Protein 1ETO (pdb70)

Radius of gyration: 16.74 Å; Cα contacts (8 Å, |Δi|>4): 214; chains: 2; bounding box: 43×43×41 Å

InterPro domains:
  IPR002197 DNA binding HTH domain, Fis-type [PF02954] (55-95)
  IPR002197 DNA binding HTH domain, Fis-type [PR01590] (61-78)
  IPR002197 DNA binding HTH domain, Fis-type [PR01590] (78-98)
  IPR005412 DNA-binding protein Fis [MF_00166] (1-98)
  IPR005412 DNA-binding protein Fis [PIRSF002097] (1-98)
  IPR005412 DNA-binding protein Fis [PR01591] (9-26)
  IPR005412 DNA-binding protein Fis [PR01591] (26-42)
  IPR005412 DNA-binding protein Fis [PR01591] (42-57)
  IPR005412 DNA-binding protein Fis [PR01591] (57-69)
  IPR005412 DNA-binding protein Fis [PTHR47918] (1-98)
  IPR009057 Homedomain-like superfamily [SSF46689] (4-98)
  IPR060478 DNA-binding protein Fis, N-terminal domain [PF27465] (1-47)

Structure (mmCIF, N/CA/C/O backbone):
data_1ETO
#
_entry.id   1ETO
#
_cell.length_a   46.03
_cell.length_b   70.83
_cell.length_c   74.69
_cell.angle_alpha   90.0
_cell.angle_beta   90.0
_cell.angle_gamma   90.0
#
_symmetry.space_group_name_H-M   'P 21 21 21'
#
loop_
_entity.id
_entity.type
_entity.pdbx_description
1 polymer 'FACTOR FOR INVERSION STIMULATION'
2 water water
#
loop_
_atom_site.group_PDB
_atom_site.id
_atom_site.type_symbol
_atom_site.label_atom_id
_atom_site.label_alt_id
_atom_site.label_comp_id
_atom_site.label_asym_id
_atom_site.label_entity_id
_atom_site.label_seq_id
_atom_site.pdbx_PDB_ins_code
_atom_site.Cartn_x
_atom_site.Cartn_y
_atom_site.Cartn_z
_atom_site.occupancy
_atom_site.B_iso_or_equiv
_atom_site.auth_seq_id
_atom_site.auth_comp_id
_atom_site.auth_asym_id
_atom_site.auth_atom_id
_atom_site.pdbx_PDB_model_num
ATOM 1 N N . ASP A 1 9 ? 46.570 41.205 49.689 1.00 41.68 9 ASP A N 1
ATOM 2 C CA . ASP A 1 9 ? 45.821 42.484 49.404 1.00 41.07 9 ASP A CA 1
ATOM 3 C C . ASP A 1 9 ? 46.325 43.190 48.159 1.00 39.79 9 ASP A C 1
ATOM 4 O O . ASP A 1 9 ? 46.910 44.271 48.261 1.00 39.69 9 ASP A O 1
ATOM 9 N N . VAL A 1 10 ? 46.090 42.589 46.991 1.00 37.49 10 VAL A N 1
ATOM 10 C CA . VAL A 1 10 ? 46.544 43.168 45.728 1.00 35.80 10 VAL A CA 1
ATOM 11 C C . VAL A 1 10 ? 45.561 44.195 45.184 1.00 33.66 10 VAL A C 1
ATOM 12 O O . VAL A 1 10 ? 45.936 45.032 44.357 1.00 33.43 10 VAL A O 1
ATOM 16 N N . LEU A 1 11 ? 44.308 44.117 45.650 1.00 30.87 11 LEU A N 1
ATOM 17 C CA . LEU A 1 11 ? 43.250 45.033 45.223 1.00 28.33 11 LEU A CA 1
ATOM 18 C C . LEU A 1 11 ? 42.900 46.009 46.347 1.00 26.60 11 LEU A C 1
ATOM 19 O O . LEU A 1 11 ? 42.242 45.649 47.323 1.00 25.97 11 LEU A O 1
ATOM 24 N N . THR A 1 12 ? 43.355 47.248 46.196 1.00 25.71 12 THR A N 1
ATOM 25 C CA . THR A 1 12 ? 43.144 48.295 47.218 1.00 25.13 12 THR A CA 1
ATOM 26 C C . THR A 1 12 ? 42.830 49.636 46.572 1.00 25.00 12 THR A C 1
ATOM 27 O O . THR A 1 12 ? 43.188 49.872 45.423 1.00 25.67 12 THR A O 1
ATOM 31 N N . VAL A 1 13 ? 42.179 50.520 47.322 1.00 24.47 13 VAL A N 1
ATOM 32 C CA . VAL A 1 13 ? 41.845 51.833 46.816 1.00 25.73 13 VAL A CA 1
ATOM 33 C C . VAL A 1 13 ? 42.411 52.841 47.796 1.00 26.33 13 VAL A C 1
ATOM 34 O O . VAL A 1 13 ? 42.599 52.521 48.967 1.00 24.73 13 VAL A O 1
ATOM 38 N N . SER A 1 14 ? 42.673 54.052 47.309 1.00 26.94 14 SER A N 1
ATOM 39 C CA . SER A 1 14 ? 43.204 55.100 48.151 1.00 28.08 14 SER A CA 1
ATOM 40 C C . SER A 1 14 ? 42.100 55.752 48.975 1.00 28.44 14 SER A C 1
ATOM 41 O O . SER A 1 14 ? 40.991 55.960 48.492 1.00 27.86 14 SER A O 1
ATOM 44 N N . THR A 1 15 ? 42.412 56.049 50.230 1.00 28.96 15 THR A N 1
ATOM 45 C CA . THR A 1 15 ? 41.468 56.708 51.121 1.00 30.39 15 THR A CA 1
ATOM 46 C C . THR A 1 15 ? 42.218 57.809 51.858 1.00 31.75 15 THR A C 1
ATOM 47 O O . THR A 1 15 ? 43.424 57.673 52.115 1.00 31.67 15 THR A O 1
ATOM 51 N N . VAL A 1 16 ? 41.505 58.885 52.192 1.00 33.64 16 VAL A N 1
ATOM 52 C CA . VAL A 1 16 ? 42.070 60.040 52.911 1.00 35.08 16 VAL A CA 1
ATOM 53 C C . VAL A 1 16 ? 41.444 60.189 54.305 1.00 35.84 16 VAL A C 1
ATOM 54 O O . VAL A 1 16 ? 40.294 59.782 54.528 1.00 35.40 16 VAL A O 1
ATOM 58 N N . ASP A 1 20 ? 44.767 64.421 56.699 1.00 54.48 20 ASP A N 1
ATOM 59 C CA . ASP A 1 20 ? 44.526 64.537 55.265 1.00 53.79 20 ASP A CA 1
ATOM 60 C C . ASP A 1 20 ? 45.495 63.630 54.477 1.00 52.29 20 ASP A C 1
ATOM 61 O O . ASP A 1 20 ? 45.765 63.850 53.291 1.00 52.50 20 ASP A O 1
ATOM 66 N N . GLN A 1 21 ? 46.014 62.606 55.143 1.00 49.94 21 GLN A N 1
ATOM 67 C CA . GLN A 1 21 ? 46.943 61.678 54.501 1.00 47.82 21 GLN A CA 1
ATOM 68 C C . GLN A 1 21 ? 46.173 60.562 53.787 1.00 45.49 21 GLN A C 1
ATOM 69 O O . GLN A 1 21 ? 45.031 60.252 54.149 1.00 44.67 21 GLN A O 1
ATOM 75 N N . VAL A 1 22 ? 46.798 59.953 52.780 1.00 43.05 22 VAL A N 1
ATOM 76 C CA . VAL A 1 22 ? 46.141 58.879 52.036 1.00 40.54 22 VAL A CA 1
ATOM 77 C C . VAL A 1 22 ? 46.745 57.514 52.352 1.00 38.69 22 VAL A C 1
ATOM 78 O O . VAL A 1 22 ? 47.961 57.348 52.431 1.00 37.86 22 VAL A O 1
ATOM 82 N N . THR A 1 23 ? 45.873 56.541 52.552 1.00 36.64 23 THR A N 1
ATOM 83 C CA . THR A 1 23 ? 46.298 55.192 52.859 1.00 35.49 23 THR A CA 1
ATOM 84 C C . THR A 1 23 ? 45.483 54.203 52.024 1.00 34.14 23 THR A C 1
ATOM 85 O O . THR A 1 23 ? 44.404 54.538 51.519 1.00 33.98 23 THR A O 1
ATOM 89 N N . GLN A 1 24 ? 45.993 52.987 51.891 1.00 31.84 24 GLN A N 1
ATOM 90 C CA . GLN A 1 24 ? 45.307 51.976 51.100 1.00 31.26 24 GLN A CA 1
ATOM 91 C C . GLN A 1 24 ? 44.342 51.115 51.909 1.00 30.45 24 GLN A C 1
ATOM 92 O O . GLN A 1 24 ? 44.646 50.704 53.026 1.00 30.30 24 GLN A O 1
ATOM 98 N N . LYS A 1 25 ? 43.164 50.857 51.350 1.00 29.37 25 LYS A N 1
ATOM 99 C CA . LYS A 1 25 ? 42.220 49.968 52.014 1.00 28.01 25 LYS A CA 1
ATOM 100 C C . LYS A 1 25 ? 41.738 48.941 50.974 1.00 26.33 25 LYS A C 1
ATOM 101 O O . LYS A 1 25 ? 41.596 49.255 49.785 1.00 24.36 25 LYS A O 1
ATOM 107 N N . PRO A 1 26 ? 41.478 47.707 51.419 1.00 24.54 26 PRO A N 1
ATOM 108 C CA . PRO A 1 26 ? 41.027 46.677 50.486 1.00 23.54 26 PRO A CA 1
ATOM 109 C C . PRO A 1 26 ? 39.766 47.055 49.730 1.00 21.96 26 PRO A C 1
ATOM 110 O O . PRO A 1 26 ? 38.912 47.766 50.243 1.00 20.94 26 PRO A O 1
ATOM 114 N N . LEU A 1 27 ? 39.673 46.591 48.486 1.00 20.59 27 LEU A N 1
ATOM 115 C CA . LEU A 1 27 ? 38.511 46.894 47.662 1.00 20.20 27 LEU A CA 1
ATOM 116 C C . LEU A 1 27 ? 37.260 46.331 48.313 1.00 19.33 27 LEU A C 1
ATOM 117 O O . LEU A 1 27 ? 36.185 46.916 48.240 1.00 19.02 27 LEU A O 1
ATOM 122 N N . ARG A 1 28 ? 37.395 45.192 48.980 1.00 19.43 28 ARG A N 1
ATOM 123 C CA . ARG A 1 28 ? 36.228 44.620 49.639 1.00 20.05 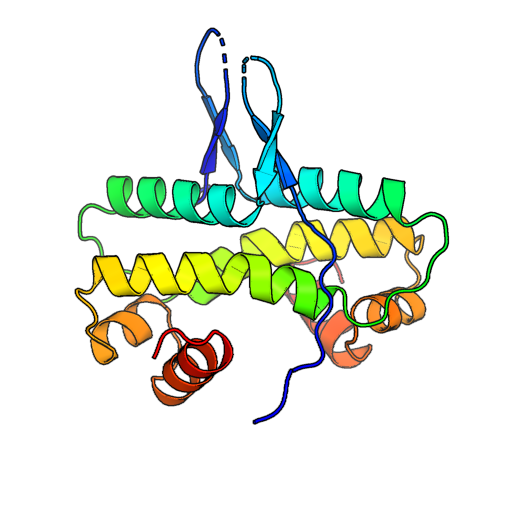28 ARG A CA 1
ATOM 124 C C . ARG A 1 28 ? 35.553 45.620 50.587 1.00 19.62 28 ARG A C 1
ATOM 125 O O . ARG A 1 28 ? 34.338 45.573 50.794 1.00 18.10 28 ARG A O 1
ATOM 133 N N . ASP A 1 29 ? 36.334 46.538 51.150 1.00 20.27 29 ASP A N 1
ATOM 134 C CA . ASP A 1 29 ? 35.770 47.528 52.068 1.00 20.95 29 ASP A CA 1
ATOM 135 C C . ASP A 1 29 ? 34.853 48.508 51.308 1.00 20.05 29 ASP A C 1
ATOM 136 O O . ASP A 1 29 ? 33.874 49.009 51.871 1.00 20.38 29 ASP A O 1
ATOM 141 N N . SER A 1 30 ? 35.174 48.782 50.044 1.00 18.91 30 SER A N 1
ATOM 142 C CA . SER A 1 30 ? 34.331 49.687 49.235 1.00 18.01 30 SER A CA 1
ATOM 143 C C . SER A 1 30 ? 33.003 48.957 48.924 1.00 17.84 30 SER A C 1
ATOM 144 O O . SER A 1 30 ? 31.907 49.522 49.030 1.00 17.62 30 SER A O 1
ATOM 147 N N . VAL A 1 31 ? 33.123 47.694 48.534 1.00 17.84 31 VAL A N 1
ATOM 148 C CA . VAL A 1 31 ? 31.954 46.882 48.244 1.00 17.33 31 VAL A CA 1
ATOM 149 C C . VAL A 1 31 ? 31.056 46.836 49.481 1.00 18.45 31 VAL A C 1
ATOM 150 O O . VAL A 1 31 ? 29.846 47.030 49.382 1.00 18.84 31 VAL A O 1
ATOM 154 N N . LYS A 1 32 ? 31.634 46.555 50.648 1.00 19.40 32 LYS A N 1
ATOM 155 C CA . LYS A 1 32 ? 30.836 46.515 51.867 1.00 20.19 32 LYS A CA 1
ATOM 156 C C . LYS A 1 32 ? 30.102 47.829 52.163 1.00 19.80 32 LYS A C 1
ATOM 157 O O . LYS A 1 32 ? 28.911 47.818 52.482 1.00 19.46 32 LYS A O 1
ATOM 163 N N . GLN A 1 33 ? 30.813 48.953 52.061 1.00 19.26 33 GLN A N 1
ATOM 164 C CA . GLN A 1 33 ? 30.215 50.262 52.326 1.00 19.35 33 GLN A CA 1
ATOM 165 C C . GLN A 1 33 ? 29.018 50.501 51.387 1.00 18.27 33 GLN A C 1
ATOM 166 O O . GLN A 1 33 ? 27.958 50.934 51.816 1.00 17.04 33 GLN A O 1
ATOM 172 N N . ALA A 1 34 ? 29.196 50.194 50.105 1.00 18.16 34 ALA A N 1
ATOM 173 C CA . ALA A 1 34 ? 28.136 50.421 49.135 1.00 17.05 34 ALA A CA 1
ATOM 174 C C . ALA A 1 34 ? 26.934 49.542 49.453 1.00 17.68 34 ALA A C 1
ATOM 175 O O . ALA A 1 34 ? 25.798 49.973 49.330 1.00 17.92 34 ALA A O 1
ATOM 177 N N . LEU A 1 35 ? 27.180 48.297 49.836 1.00 17.18 35 LEU A N 1
ATOM 178 C CA . LEU A 1 35 ? 26.053 47.422 50.175 1.00 18.29 35 LEU A CA 1
ATOM 179 C C . LEU A 1 35 ? 25.361 47.892 51.441 1.00 19.01 35 LEU A C 1
ATOM 180 O O . LEU A 1 35 ? 24.147 47.755 51.578 1.00 19.19 35 LEU A O 1
ATOM 185 N N . LYS A 1 36 ? 26.135 48.440 52.374 1.00 19.28 36 LYS A N 1
ATOM 186 C CA . LYS A 1 36 ? 25.551 48.962 53.599 1.00 20.93 36 LYS A CA 1
ATOM 187 C C . LYS A 1 36 ? 24.553 50.081 53.212 1.00 19.99 36 LYS A C 1
ATOM 188 O O . LYS A 1 36 ? 23.421 50.132 53.721 1.00 19.70 36 LYS A O 1
ATOM 194 N N . ASN A 1 37 ? 24.978 50.981 52.326 1.00 20.16 37 ASN A N 1
ATOM 195 C CA . ASN A 1 37 ? 24.094 52.069 51.876 1.00 20.28 37 ASN A CA 1
ATOM 196 C C . ASN A 1 37 ? 22.869 51.477 51.172 1.00 20.54 37 ASN A C 1
ATOM 197 O O . ASN A 1 37 ? 21.735 51.922 51.382 1.00 20.38 37 ASN A O 1
ATOM 202 N N . TYR A 1 38 ? 23.109 50.481 50.325 1.00 20.03 38 TYR A N 1
ATOM 203 C CA . TYR A 1 38 ? 22.029 49.850 49.573 1.00 21.97 38 TYR A CA 1
ATOM 204 C C . TYR A 1 38 ? 20.988 49.211 50.503 1.00 24.08 38 TYR A C 1
ATOM 205 O O . TYR A 1 38 ? 19.785 49.469 50.361 1.00 24.07 38 TYR A O 1
ATOM 214 N N . PHE A 1 39 ? 21.438 48.397 51.455 1.00 25.18 39 PHE A N 1
ATOM 215 C CA . PHE A 1 39 ? 20.499 47.727 52.374 1.00 28.59 39 PHE A CA 1
ATOM 216 C C . PHE A 1 39 ? 19.746 48.698 53.277 1.00 30.66 39 PHE A C 1
ATOM 217 O O . PHE A 1 39 ? 18.574 48.488 53.596 1.00 31.99 39 PHE A O 1
ATOM 225 N N . ALA A 1 40 ? 20.407 49.776 53.674 1.00 32.38 40 ALA A N 1
ATOM 226 C CA . ALA A 1 40 ? 19.776 50.775 54.532 1.00 35.25 40 ALA A CA 1
ATOM 227 C C . ALA A 1 40 ? 18.566 51.438 53.864 1.00 37.67 40 ALA A C 1
ATOM 228 O O . ALA A 1 40 ? 17.569 51.726 54.531 1.00 38.30 40 ALA A O 1
ATOM 230 N N . GLN A 1 41 ? 18.648 51.685 52.559 1.00 39.87 41 GLN A N 1
ATOM 231 C CA . GLN A 1 41 ? 17.555 52.334 51.844 1.00 42.57 41 GLN A CA 1
ATOM 232 C C . GLN A 1 41 ? 16.553 51.344 51.253 1.00 44.92 41 GLN A C 1
ATOM 233 O O . GLN A 1 41 ? 15.535 51.744 50.687 1.00 45.02 41 GLN A O 1
ATOM 239 N N . LEU A 1 42 ? 16.836 50.056 51.397 1.00 47.42 42 LEU A N 1
ATOM 240 C CA . LEU A 1 42 ? 15.960 49.032 50.856 1.00 50.16 42 LEU A CA 1
ATOM 241 C C . LEU A 1 42 ? 14.562 49.178 51.455 1.00 52.71 42 LEU A C 1
ATOM 242 O O . LEU A 1 42 ? 13.561 48.992 50.756 1.00 52.89 42 LEU A O 1
ATOM 247 N N . ASN A 1 43 ? 14.501 49.530 52.742 1.00 55.38 43 ASN A N 1
ATOM 248 C CA . ASN A 1 43 ? 13.237 49.732 53.459 1.00 58.06 43 ASN A CA 1
ATOM 249 C C . ASN A 1 43 ? 12.192 48.633 53.276 1.00 59.10 43 ASN A C 1
ATOM 250 O O . ASN A 1 43 ? 11.030 48.909 52.961 1.00 59.33 43 ASN A O 1
ATOM 255 N N . GLY A 1 44 ? 12.613 47.390 53.482 1.00 59.87 44 GLY A N 1
ATOM 256 C CA . GLY A 1 44 ? 11.703 46.269 53.349 1.00 60.51 44 GLY A CA 1
ATOM 257 C C . GLY A 1 44 ? 11.310 45.907 51.928 1.00 60.72 44 GLY A C 1
ATOM 258 O O . GLY A 1 44 ? 10.682 44.866 51.713 1.00 60.78 44 GLY A O 1
ATOM 259 N N . GLN A 1 45 ? 11.666 46.741 50.950 1.00 60.38 45 GLN A N 1
ATOM 260 C CA . GLN A 1 45 ? 11.303 46.434 49.569 1.00 59.63 45 GLN A CA 1
ATOM 261 C C . GLN A 1 45 ? 11.972 45.124 49.183 1.00 57.94 45 GLN A C 1
ATOM 262 O O . GLN A 1 45 ? 13.025 44.776 49.723 1.00 58.02 45 GLN A O 1
ATOM 268 N N . ASP A 1 46 ? 11.367 44.393 48.254 1.00 55.32 46 ASP A N 1
ATOM 269 C CA . ASP A 1 46 ? 11.946 43.123 47.845 1.00 52.86 46 ASP A CA 1
ATOM 270 C C . ASP A 1 46 ? 12.877 43.222 46.645 1.00 49.75 46 ASP A C 1
ATOM 271 O O . ASP A 1 46 ? 12.724 44.086 45.775 1.00 49.29 46 ASP A O 1
ATOM 276 N N . VAL A 1 47 ? 13.861 42.335 46.629 1.00 45.55 47 VAL A N 1
ATOM 277 C CA . VAL A 1 47 ? 14.836 42.278 45.561 1.00 41.72 47 V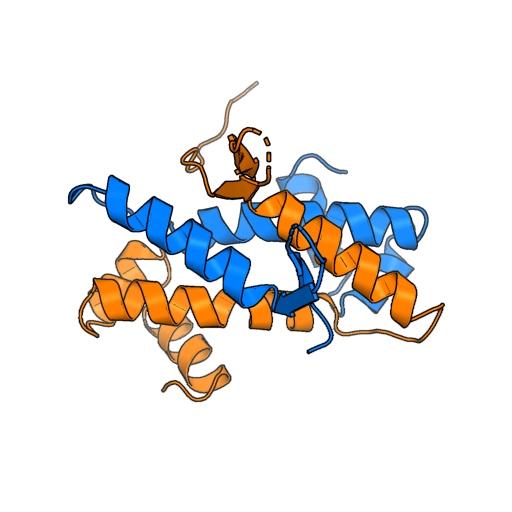AL A CA 1
ATOM 278 C C . VAL A 1 47 ? 15.034 40.812 45.204 1.00 39.29 47 VAL A C 1
ATOM 279 O O . VAL A 1 47 ? 15.019 39.941 46.084 1.00 38.20 47 VAL A O 1
ATOM 283 N N . ASN A 1 48 ? 15.198 40.541 43.915 1.00 36.02 48 ASN A N 1
ATOM 284 C CA . ASN A 1 48 ? 15.403 39.175 43.457 1.00 33.84 48 ASN A CA 1
ATOM 285 C C . ASN A 1 48 ? 16.588 39.052 42.510 1.00 31.75 48 ASN A C 1
ATOM 286 O O . ASN A 1 48 ? 16.823 37.985 41.951 1.00 31.06 48 ASN A O 1
ATOM 291 N N . ASP A 1 49 ? 17.349 40.131 42.338 1.00 28.22 49 ASP A N 1
ATOM 292 C CA . ASP A 1 49 ? 18.488 40.076 41.434 1.00 26.18 49 ASP A CA 1
ATOM 293 C C . ASP A 1 49 ? 19.703 40.869 41.942 1.00 25.12 49 ASP A C 1
ATOM 294 O O . ASP A 1 49 ? 20.414 41.518 41.167 1.00 23.75 49 ASP A O 1
ATOM 299 N N . LEU A 1 50 ? 19.941 40.800 43.248 1.00 23.57 50 LEU A N 1
ATOM 300 C CA . LEU A 1 50 ? 21.049 41.521 43.835 1.00 21.69 50 LEU A CA 1
ATOM 301 C C . LEU A 1 50 ? 22.373 41.037 43.256 1.00 22.09 50 LEU A C 1
ATO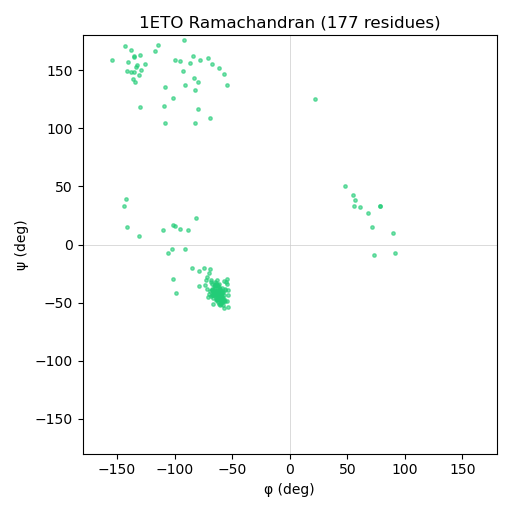M 302 O O . LEU A 1 50 ? 23.283 41.840 43.057 1.00 20.92 50 LEU A O 1
ATOM 307 N N . TYR A 1 51 ? 22.514 39.741 42.966 1.00 21.35 51 TYR A N 1
ATOM 308 C CA . TYR A 1 51 ? 23.792 39.316 42.402 1.00 21.68 51 TYR A CA 1
ATOM 309 C C . TYR A 1 51 ? 24.072 40.047 41.079 1.00 22.00 51 TYR A C 1
ATOM 310 O O . TYR A 1 51 ? 25.181 40.546 40.853 1.00 22.27 51 TYR A O 1
ATOM 319 N N . GLU A 1 52 ? 23.076 40.087 40.196 1.00 21.82 52 GLU A N 1
ATOM 320 C CA . GLU A 1 52 ? 23.231 40.744 38.896 1.00 23.25 52 GLU A CA 1
ATOM 321 C C . GLU A 1 52 ? 23.590 42.235 39.020 1.00 21.05 52 GLU A C 1
ATOM 322 O O . GLU A 1 52 ? 24.407 42.768 38.249 1.00 21.61 52 GLU A O 1
ATOM 328 N N . LEU A 1 53 ? 22.948 42.905 39.965 1.00 20.63 53 LEU A N 1
ATOM 329 C CA . LEU A 1 53 ? 23.181 44.343 40.198 1.00 19.47 53 LEU A CA 1
ATOM 330 C C . LEU A 1 53 ? 24.647 44.574 40.561 1.00 18.86 53 LEU A C 1
ATOM 331 O O . LEU A 1 53 ? 25.294 45.504 40.039 1.00 17.67 53 LEU A O 1
ATOM 336 N N . VAL A 1 54 ? 25.161 43.750 41.478 1.00 16.74 54 VAL A N 1
ATOM 337 C CA . VAL A 1 54 ? 26.561 43.880 41.875 1.00 17.07 54 VAL A CA 1
ATOM 338 C C . VAL A 1 54 ? 27.487 43.455 40.730 1.00 16.98 54 VAL A C 1
ATOM 339 O O . VAL A 1 54 ? 28.498 44.097 40.458 1.00 16.90 54 VAL A O 1
ATOM 343 N N . LEU A 1 55 ? 27.123 42.390 40.026 1.00 17.94 55 LEU A N 1
ATOM 344 C CA . LEU A 1 55 ? 27.954 41.902 38.937 1.00 18.66 55 LEU A CA 1
ATOM 345 C C . LEU A 1 55 ? 28.154 42.966 37.870 1.00 18.45 55 LEU A C 1
ATOM 346 O O . LEU A 1 55 ? 29.267 43.200 37.441 1.00 20.47 55 LEU A O 1
ATOM 351 N N . ALA A 1 56 ? 27.075 43.609 37.444 1.00 18.01 56 ALA A N 1
ATOM 352 C CA . ALA A 1 56 ? 27.180 44.645 36.419 1.00 18.84 56 ALA A CA 1
ATOM 353 C C . ALA A 1 56 ? 28.079 45.793 36.903 1.00 18.56 56 ALA A C 1
ATOM 354 O O . ALA A 1 56 ? 28.853 46.375 36.123 1.00 18.21 56 ALA A O 1
ATOM 356 N N . GLU A 1 57 ? 27.968 46.120 38.186 1.00 17.70 57 GLU A N 1
ATOM 357 C CA . GLU A 1 57 ? 28.779 47.180 38.763 1.00 17.77 57 GLU A CA 1
ATOM 358 C C . GLU A 1 57 ? 30.260 46.847 38.761 1.00 17.50 57 GLU A C 1
ATOM 359 O O . GLU A 1 57 ? 31.096 47.741 38.658 1.00 18.02 57 GLU A O 1
ATOM 365 N N . VAL A 1 58 ? 30.619 45.571 38.895 1.00 17.60 58 VAL A N 1
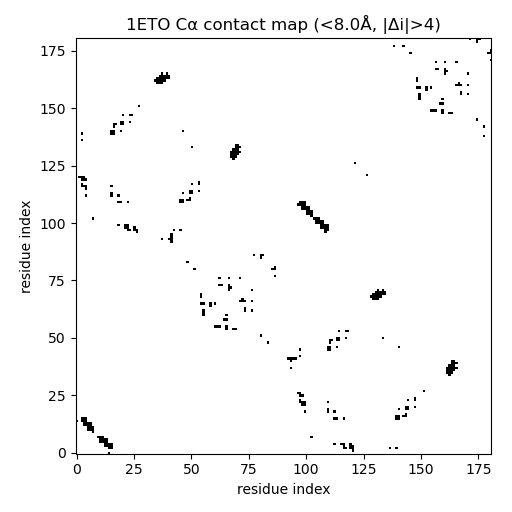ATOM 366 C CA . VAL A 1 58 ? 32.050 45.263 38.952 1.00 17.82 58 VAL A CA 1
ATOM 367 C C . VAL A 1 58 ? 32.644 44.730 37.638 1.00 17.46 58 VAL A C 1
ATOM 368 O O . VAL A 1 58 ? 33.828 44.935 37.344 1.00 17.05 58 VAL A O 1
ATOM 372 N N . GLU A 1 59 ? 31.831 44.047 36.854 1.00 16.73 59 GLU A N 1
ATOM 373 C CA . GLU A 1 59 ? 32.311 43.540 35.576 1.00 18.16 59 GLU A CA 1
ATOM 374 C C . GLU A 1 59 ? 32.628 44.653 34.573 1.00 18.06 59 GLU A C 1
ATOM 375 O O . GLU A 1 59 ? 33.599 44.553 33.818 1.00 18.08 59 GLU A O 1
ATOM 381 N N . GLN A 1 60 ? 31.802 45.696 34.548 1.00 17.91 60 GLN A N 1
ATOM 382 C CA . GLN A 1 60 ? 32.017 46.762 33.577 1.00 18.46 60 GLN A CA 1
ATOM 383 C C . GLN A 1 60 ? 33.370 47.440 33.733 1.00 18.52 60 GLN A C 1
ATOM 384 O O . GLN A 1 60 ? 34.131 47.540 32.761 1.00 18.59 60 GLN A O 1
ATOM 390 N N . PRO A 1 61 ? 33.708 47.904 34.954 1.00 18.80 61 PRO A N 1
ATOM 391 C CA . PRO A 1 61 ? 35.029 48.540 35.083 1.00 17.53 61 PRO A CA 1
ATOM 392 C C . PRO A 1 61 ? 36.174 47.527 34.838 1.00 17.85 61 PRO A C 1
ATOM 393 O O . PRO A 1 61 ? 37.238 47.890 34.328 1.00 17.32 61 PRO A O 1
ATOM 397 N N . LEU A 1 62 ? 35.985 46.272 35.244 1.00 16.85 62 LEU A N 1
ATOM 398 C CA . LEU A 1 62 ? 37.037 45.271 35.041 1.00 17.03 62 LEU A CA 1
ATOM 399 C C . LEU A 1 62 ? 37.269 45.099 33.536 1.00 16.43 62 LEU A C 1
ATOM 400 O O . LEU A 1 62 ? 38.400 45.119 33.072 1.00 16.51 62 LEU A O 1
ATOM 405 N N . LEU A 1 63 ? 36.192 44.936 32.782 1.00 17.04 63 LEU A N 1
ATOM 406 C CA . LEU A 1 63 ? 36.323 44.796 31.340 1.00 17.89 63 LEU A CA 1
ATOM 407 C C . LEU A 1 63 ? 36.959 46.054 30.726 1.00 17.78 63 LEU A C 1
ATOM 408 O O . LEU A 1 63 ? 37.860 45.939 29.892 1.00 18.47 63 LEU A O 1
ATOM 413 N N . ASP A 1 64 ? 36.476 47.238 31.116 1.00 18.31 64 ASP A N 1
ATOM 414 C CA . ASP A 1 64 ? 37.007 48.511 30.594 1.00 18.16 64 ASP A CA 1
ATOM 415 C C . ASP A 1 64 ? 38.526 48.533 30.804 1.00 18.52 64 ASP A C 1
ATOM 416 O O . ASP A 1 64 ? 39.309 48.728 29.870 1.00 18.13 64 ASP A O 1
ATOM 421 N N . MET A 1 65 ? 38.952 48.311 32.038 1.00 16.91 65 MET A N 1
ATOM 422 C CA . MET A 1 65 ? 40.385 48.363 32.335 1.00 17.48 65 MET A CA 1
ATOM 423 C C . MET A 1 65 ? 41.257 47.312 31.657 1.00 16.65 65 MET A C 1
ATOM 424 O O . MET A 1 65 ? 42.374 47.615 31.215 1.00 16.13 65 MET A O 1
ATOM 429 N N . VAL A 1 66 ? 40.776 46.084 31.599 1.00 17.15 66 VAL A N 1
ATOM 430 C CA . VAL A 1 66 ? 41.568 45.039 30.956 1.00 18.47 66 VAL A CA 1
ATOM 431 C C . VAL A 1 66 ? 41.689 45.336 29.462 1.00 16.93 66 VAL A C 1
ATOM 432 O O . VAL A 1 66 ? 42.758 45.183 28.878 1.00 19.04 66 VAL A O 1
ATOM 436 N N . MET A 1 67 ? 40.606 45.781 28.845 1.00 16.64 67 MET A N 1
ATOM 437 C CA . MET A 1 67 ? 40.671 46.087 27.421 1.00 17.69 67 MET A CA 1
ATOM 438 C C . MET A 1 67 ? 41.623 47.273 27.175 1.00 18.30 67 MET A C 1
ATOM 439 O O . MET A 1 67 ? 42.352 47.290 26.174 1.00 17.80 67 MET A O 1
ATOM 444 N N . GLN A 1 68 ? 41.634 48.274 28.063 1.00 17.98 68 GLN A N 1
ATOM 445 C CA . GLN A 1 68 ? 42.589 49.370 27.879 1.00 18.66 68 GLN A CA 1
ATOM 446 C C . GLN A 1 68 ? 44.011 48.825 28.019 1.00 18.78 68 GLN A C 1
ATOM 447 O O . GLN A 1 68 ? 44.911 49.178 27.241 1.00 19.06 68 GLN A O 1
ATOM 453 N N . TYR A 1 69 ? 44.220 47.973 29.022 1.00 18.47 69 TYR A N 1
ATOM 454 C CA . TYR A 1 69 ? 45.560 47.473 29.294 1.00 21.44 69 TYR A CA 1
ATOM 455 C C . TYR A 1 69 ? 46.139 46.516 28.244 1.00 21.60 69 TYR A C 1
ATOM 456 O O . TYR A 1 69 ? 47.361 46.364 28.159 1.00 22.74 69 TYR A O 1
ATOM 465 N N . THR A 1 70 ? 45.277 45.892 27.447 1.00 20.73 70 THR A N 1
ATOM 466 C CA . THR A 1 70 ? 45.727 44.954 26.412 1.00 21.11 70 THR A CA 1
ATOM 467 C C . THR A 1 70 ? 45.505 45.557 25.025 1.00 20.92 70 THR A C 1
ATOM 468 O O . THR A 1 70 ? 45.565 44.851 24.020 1.00 21.16 70 THR A O 1
ATOM 472 N N . LEU A 1 71 ? 45.218 46.855 24.985 1.00 19.72 71 LEU A N 1
ATOM 473 C CA . LEU A 1 71 ? 44.985 47.587 23.728 1.00 19.90 71 LEU A CA 1
ATOM 474 C C . LEU A 1 71 ? 43.859 46.969 22.900 1.00 20.66 71 LEU A C 1
ATOM 475 O O . LEU A 1 71 ? 43.943 46.908 21.668 1.00 19.99 71 LEU A O 1
ATOM 480 N N . GLY A 1 72 ? 42.816 46.510 23.582 1.00 19.74 72 GLY A N 1
ATOM 481 C CA . GLY A 1 72 ? 41.677 45.920 22.902 1.00 20.55 72 GLY A CA 1
ATOM 482 C C . GLY A 1 72 ? 41.930 44.551 22.294 1.00 21.85 72 GLY A C 1
ATOM 483 O O . GLY A 1 72 ? 41.133 44.070 21.478 1.00 22.03 72 GLY A O 1
ATOM 484 N N . ASN A 1 73 ? 43.023 43.914 22.695 1.00 21.65 73 ASN A N 1
ATOM 485 C CA . ASN A 1 73 ? 43.371 42.601 22.183 1.00 22.35 73 ASN A CA 1
ATOM 486 C C . ASN A 1 73 ? 42.574 41.540 22.957 1.00 22.61 73 ASN A C 1
ATOM 487 O O . ASN A 1 73 ? 42.901 41.217 24.101 1.00 21.11 73 ASN A O 1
ATOM 492 N N . GLN A 1 74 ? 41.538 40.986 22.328 1.00 22.09 74 GLN A N 1
ATOM 493 C CA . GLN A 1 74 ? 40.677 40.033 23.022 1.00 22.37 74 GLN A CA 1
ATOM 494 C C . GLN A 1 74 ? 41.382 38.776 23.521 1.00 22.53 74 GLN A C 1
ATOM 495 O O . GLN A 1 74 ? 41.095 38.293 24.623 1.00 22.00 74 GLN A O 1
ATOM 501 N N . THR A 1 75 ? 42.297 38.239 22.719 1.00 20.95 75 THR A N 1
ATOM 502 C CA . THR A 1 75 ? 43.023 37.069 23.150 1.00 21.48 75 THR A CA 1
ATOM 503 C C . THR A 1 75 ? 43.858 37.357 24.403 1.00 21.55 75 THR A C 1
ATOM 504 O O . THR A 1 75 ? 43.858 36.558 25.339 1.00 21.12 75 THR A O 1
ATOM 508 N N . ARG A 1 76 ? 44.559 38.492 24.447 1.00 21.01 76 ARG A N 1
ATOM 509 C CA . ARG A 1 76 ? 45.370 38.789 25.644 1.00 21.18 76 ARG A CA 1
ATOM 510 C C . ARG A 1 76 ? 44.458 39.186 26.813 1.00 20.75 76 ARG A C 1
ATOM 511 O O . ARG A 1 76 ? 44.757 38.878 27.971 1.00 21.37 76 ARG A O 1
ATOM 519 N N . ALA A 1 77 ? 43.355 39.870 26.517 1.00 19.46 77 ALA A N 1
ATOM 520 C CA . ALA A 1 77 ? 42.413 40.257 27.566 1.00 19.76 77 ALA A CA 1
ATOM 521 C C . ALA A 1 77 ? 41.846 38.996 28.235 1.00 19.70 77 ALA A C 1
ATOM 522 O O . ALA A 1 77 ? 41.787 38.903 29.471 1.00 19.40 77 ALA A O 1
ATOM 524 N N . ALA A 1 78 ? 41.417 38.023 27.426 1.00 18.51 78 ALA A N 1
ATOM 525 C CA . ALA A 1 78 ? 40.846 36.808 28.004 1.00 20.55 78 ALA A CA 1
ATOM 526 C C . ALA A 1 78 ? 41.868 35.986 28.806 1.00 20.83 78 ALA A C 1
ATOM 527 O O . ALA A 1 78 ? 41.517 35.381 29.822 1.00 21.08 78 ALA A O 1
ATOM 529 N N . LEU A 1 79 ? 43.124 35.964 28.357 1.00 21.16 79 LEU A N 1
ATOM 530 C CA . LEU A 1 79 ? 44.172 35.207 29.055 1.00 21.98 79 LEU A CA 1
ATOM 531 C C . LEU A 1 79 ? 44.468 35.859 30.406 1.00 22.70 79 LEU A C 1
ATOM 532 O O . LEU A 1 79 ? 44.618 35.177 31.427 1.00 22.73 79 LEU A O 1
ATOM 537 N N . MET A 1 80 ? 44.567 37.185 30.396 1.00 22.35 80 MET A N 1
ATOM 538 C CA . MET A 1 80 ? 44.846 37.932 31.619 1.00 23.63 80 MET A CA 1
ATOM 539 C C . MET A 1 80 ? 43.721 37.701 32.655 1.00 23.05 80 MET A C 1
ATOM 540 O O . MET A 1 80 ? 43.991 37.583 33.864 1.00 22.82 80 MET A O 1
ATOM 545 N N . MET A 1 81 ? 42.475 37.646 32.176 1.00 22.04 81 MET A N 1
ATOM 546 C CA . MET A 1 81 ? 41.312 37.439 33.047 1.00 21.89 81 MET A CA 1
ATOM 547 C C . MET A 1 81 ? 41.091 35.990 33.484 1.00 21.36 81 MET A C 1
ATOM 548 O O . MET A 1 81 ? 40.433 35.727 34.509 1.00 20.77 81 MET A O 1
ATOM 553 N N . GLY A 1 82 ? 41.630 35.057 32.701 1.00 21.40 82 GLY A N 1
ATOM 554 C CA . GLY A 1 82 ? 41.462 33.646 33.003 1.00 22.04 82 GLY A CA 1
ATOM 555 C C . GLY A 1 82 ? 40.093 33.128 32.599 1.00 21.71 82 GLY A C 1
ATOM 556 O O . GLY A 1 82 ? 39.522 32.279 33.287 1.00 22.95 82 GLY A O 1
ATOM 557 N N . ILE A 1 83 ? 39.540 33.672 31.516 1.00 22.04 83 ILE A N 1
ATOM 558 C CA . ILE A 1 83 ? 38.237 33.243 30.990 1.00 22.13 83 ILE A CA 1
ATOM 559 C C . ILE A 1 83 ? 38.414 32.972 29.482 1.00 22.91 83 ILE A C 1
ATOM 560 O O . ILE A 1 83 ? 39.396 33.414 28.901 1.00 21.92 83 ILE A O 1
ATOM 565 N N . ASN A 1 84 ? 37.497 32.251 28.840 1.00 24.39 84 ASN A N 1
ATOM 566 C CA . ASN A 1 84 ? 37.692 32.022 27.402 1.00 25.86 84 ASN A CA 1
ATOM 567 C C . ASN A 1 84 ? 37.139 33.215 26.624 1.00 25.33 84 ASN A C 1
ATOM 568 O O . ASN A 1 84 ? 36.389 34.026 27.178 1.00 24.79 84 ASN A O 1
ATOM 573 N N . ARG A 1 85 ? 37.544 33.352 25.364 1.00 23.89 85 ARG A N 1
ATOM 574 C CA . ARG A 1 85 ? 37.110 34.494 24.570 1.00 23.66 85 ARG A CA 1
ATOM 575 C C . ARG A 1 85 ? 35.601 34.531 24.319 1.00 24.11 85 ARG A C 1
ATOM 576 O O . ARG A 1 85 ? 34.983 35.603 24.282 1.00 25.55 85 ARG A O 1
ATOM 584 N N . GLY A 1 86 ? 34.982 33.371 24.202 1.00 23.94 86 GLY A N 1
ATOM 585 C CA . GLY A 1 86 ? 33.547 33.352 24.000 1.00 24.59 86 GLY A CA 1
ATOM 586 C C . GLY A 1 86 ? 32.876 34.058 25.175 1.00 25.14 86 GLY A C 1
ATOM 587 O O . GLY A 1 86 ? 31.957 34.853 24.994 1.00 24.42 86 GLY A O 1
ATOM 588 N N . THR A 1 87 ? 33.344 33.750 26.381 1.00 24.06 87 THR A N 1
ATOM 589 C CA . THR A 1 87 ? 32.819 34.341 27.596 1.00 24.36 87 THR A CA 1
ATOM 590 C C . THR A 1 87 ? 33.101 35.850 27.593 1.00 23.37 87 THR A C 1
ATOM 591 O O . THR A 1 87 ? 32.216 36.653 27.854 1.00 23.98 87 THR A O 1
ATOM 595 N N . LEU A 1 88 ? 34.333 36.220 27.282 1.00 23.15 88 LEU A N 1
ATOM 596 C CA . LEU A 1 88 ? 34.711 37.630 27.235 1.00 22.99 88 LEU A CA 1
ATOM 597 C C . LEU A 1 88 ? 33.785 38.394 26.302 1.00 22.98 88 LEU A C 1
ATOM 598 O O . LEU A 1 88 ? 33.253 39.452 26.642 1.00 21.97 88 LEU A O 1
ATOM 603 N N . ARG A 1 89 ? 33.595 37.847 25.104 1.00 22.47 89 ARG A N 1
ATOM 604 C CA . ARG A 1 89 ? 32.737 38.470 24.112 1.00 22.01 89 ARG A CA 1
ATOM 605 C C . ARG A 1 89 ? 31.287 38.615 24.551 1.00 21.98 89 ARG A C 1
ATOM 606 O O . ARG A 1 89 ? 30.661 39.628 24.265 1.00 21.12 89 ARG A O 1
ATOM 614 N N . LYS A 1 90 ? 30.756 37.593 25.217 1.00 22.11 90 LYS A N 1
ATOM 615 C CA . LYS A 1 90 ? 29.398 37.638 25.699 1.00 23.19 90 LYS A CA 1
ATOM 616 C C . LYS A 1 90 ? 29.245 38.804 26.695 1.00 22.89 90 LYS A C 1
ATOM 617 O O . LYS A 1 90 ? 28.279 39.561 26.628 1.00 22.24 90 LYS A O 1
ATOM 623 N N . LYS A 1 91 ? 30.204 38.952 27.602 1.00 22.10 91 LYS A N 1
ATOM 624 C CA . LYS A 1 91 ? 30.137 40.020 28.615 1.00 22.26 91 LYS A CA 1
ATOM 625 C C . LYS A 1 91 ? 30.280 41.409 27.975 1.00 22.11 91 LYS A C 1
ATOM 626 O O . LYS A 1 91 ? 29.554 42.346 28.328 1.00 22.46 91 LYS A O 1
ATOM 632 N N . LEU A 1 92 ? 31.218 41.548 27.041 1.00 20.95 92 LEU A N 1
ATOM 633 C CA . LEU A 1 92 ? 31.392 42.817 26.345 1.00 21.80 92 LEU A CA 1
ATOM 634 C C . LEU A 1 92 ? 30.100 43.230 25.621 1.00 22.98 92 LEU A C 1
ATOM 635 O O . LEU A 1 92 ? 29.689 44.399 25.698 1.00 23.31 92 LEU A O 1
ATOM 640 N N . LYS A 1 93 ? 29.489 42.292 24.895 1.00 22.01 93 LYS A N 1
ATOM 641 C CA . LYS A 1 93 ? 28.246 42.584 24.182 1.00 25.49 93 LYS A CA 1
ATOM 642 C C . LYS A 1 93 ? 27.110 42.915 25.164 1.00 24.98 93 LYS A C 1
ATOM 643 O O . LYS A 1 93 ? 26.309 43.814 24.918 1.00 25.32 93 LYS A O 1
ATOM 649 N N . LYS A 1 94 ? 27.041 42.185 26.268 1.00 25.37 94 LYS A N 1
ATOM 650 C CA . LYS A 1 94 ? 25.992 42.436 27.258 1.00 26.29 94 LYS A CA 1
ATOM 651 C C . LYS A 1 94 ? 26.013 43.873 27.739 1.00 25.70 94 LYS A C 1
ATOM 652 O O . LYS A 1 94 ? 24.962 44.473 27.946 1.00 24.81 94 LYS A O 1
ATOM 658 N N . TYR A 1 95 ? 27.214 44.415 27.929 1.00 24.92 95 TYR A N 1
ATOM 659 C CA . TYR A 1 95 ? 27.368 45.776 28.439 1.00 25.48 95 TYR A CA 1
ATOM 660 C C . TYR A 1 95 ? 27.556 46.830 27.351 1.00 26.31 95 TYR A C 1
ATOM 661 O O . TYR A 1 95 ? 27.923 47.973 27.639 1.00 26.62 95 TYR A O 1
ATOM 670 N N . GLY A 1 96 ? 27.291 46.443 26.105 1.00 26.80 96 GLY A N 1
ATOM 671 C CA . GLY A 1 96 ? 27.441 47.368 24.995 1.00 27.79 96 GLY A CA 1
ATOM 672 C C . GLY A 1 96 ? 28.860 47.895 24.802 1.00 28.93 96 GLY A C 1
ATOM 673 O O . GLY A 1 96 ? 29.046 49.030 24.356 1.00 27.62 96 GLY A O 1
ATOM 674 N N . MET A 1 97 ? 29.855 47.072 25.117 1.00 29.54 97 MET A N 1
ATOM 675 C CA . MET A 1 97 ? 31.250 47.476 24.988 1.00 33.42 97 MET A CA 1
ATOM 676 C C . MET A 1 97 ? 31.936 46.901 23.756 1.00 35.46 97 MET A C 1
ATOM 677 O O . MET A 1 97 ? 33.097 47.197 23.499 1.00 36.63 97 MET A O 1
ATOM 682 N N . ASN A 1 98 ? 31.225 46.064 23.013 1.00 37.69 98 ASN A N 1
ATOM 683 C CA . ASN A 1 98 ? 31.774 45.448 21.807 1.00 40.88 98 ASN A CA 1
ATOM 684 C C . ASN A 1 98 ? 31.607 46.407 20.623 1.00 41.74 98 ASN A C 1
ATOM 685 O O . ASN A 1 98 ? 31.135 47.545 20.789 1.00 43.24 98 ASN A O 1
ATOM 690 N N . MET B 1 1 ? 15.621 49.139 19.130 1.00 50.22 1 MET B N 1
ATOM 691 C CA . MET B 1 1 ? 14.235 48.747 18.889 1.00 50.16 1 MET B CA 1
ATOM 692 C C . MET B 1 1 ? 13.522 48.473 20.208 1.00 48.04 1 MET B C 1
ATOM 693 O O . MET B 1 1 ? 12.370 48.870 20.398 1.00 48.36 1 MET B O 1
ATOM 698 N N . PHE B 1 2 ? 14.213 47.798 21.122 1.00 45.45 2 PHE B N 1
ATOM 699 C CA . PHE B 1 2 ? 13.633 47.486 22.415 1.00 41.72 2 PHE B CA 1
ATOM 700 C C . PHE B 1 2 ? 14.553 47.898 23.559 1.00 38.90 2 PHE B C 1
ATOM 701 O O . PHE B 1 2 ? 15.777 47.921 23.417 1.00 37.42 2 PHE B O 1
ATOM 709 N N . GLU B 1 3 ? 13.956 48.233 24.692 1.00 34.79 3 GLU B N 1
ATOM 710 C CA . GLU B 1 3 ? 14.742 48.581 25.852 1.00 31.41 3 GLU B CA 1
ATOM 711 C C . GLU B 1 3 ? 14.940 47.284 26.628 1.00 31.05 3 GLU B C 1
ATOM 712 O O . GLU B 1 3 ? 14.417 46.238 26.248 1.00 29.71 3 GLU B O 1
ATOM 718 N N . GLN B 1 4 ? 15.708 47.348 27.702 1.00 30.94 4 GLN B N 1
ATOM 719 C CA . GLN B 1 4 ? 15.994 46.164 28.490 1.00 31.54 4 GLN B CA 1
ATOM 720 C C . GLN B 1 4 ? 15.479 46.226 29.909 1.00 31.90 4 GLN B C 1
ATOM 721 O O . GLN B 1 4 ? 15.096 47.281 30.410 1.00 30.85 4 GLN B O 1
ATOM 727 N N . ARG B 1 5 ? 15.470 45.072 30.550 1.00 32.05 5 ARG B N 1
ATOM 728 C CA . ARG B 1 5 ? 15.007 44.983 31.918 1.00 34.03 5 ARG B CA 1
ATOM 729 C C . ARG B 1 5 ? 16.238 44.719 32.774 1.00 32.92 5 ARG B C 1
ATOM 730 O O . ARG B 1 5 ? 16.958 43.741 32.576 1.00 32.99 5 ARG B O 1
ATOM 738 N N . VAL B 1 6 ? 16.510 45.640 33.685 1.00 31.28 6 VAL B N 1
ATOM 739 C CA . VAL B 1 6 ? 17.637 45.517 34.584 1.00 30.33 6 VAL B CA 1
ATOM 740 C C . VAL B 1 6 ? 17.335 46.307 35.846 1.00 28.84 6 VAL B C 1
ATOM 741 O O . VAL B 1 6 ? 16.467 47.184 35.854 1.00 27.11 6 VAL B O 1
ATOM 745 N N . ASN B 1 7 ? 18.038 45.948 36.910 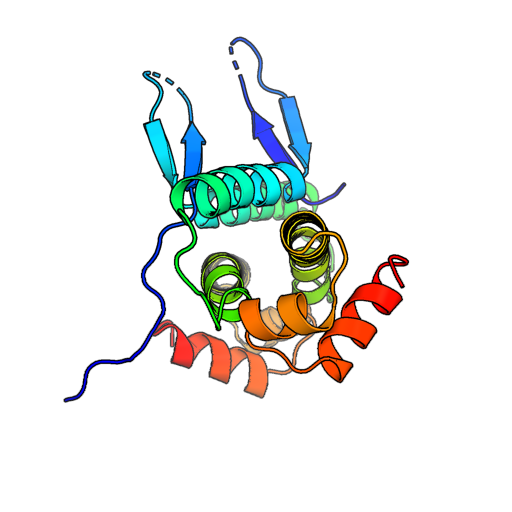1.00 25.82 7 ASN B N 1
ATOM 746 C CA . ASN B 1 7 ? 17.888 46.599 38.192 1.00 24.35 7 ASN B CA 1
ATOM 747 C C . ASN B 1 7 ? 18.717 47.897 38.077 1.00 23.26 7 ASN B C 1
ATOM 748 O O . ASN B 1 7 ? 19.932 47.860 37.863 1.00 22.32 7 ASN B O 1
ATOM 753 N N . SER B 1 8 ? 18.048 49.038 38.170 1.00 21.73 8 SER B N 1
ATOM 754 C CA . SER B 1 8 ? 18.744 50.318 38.059 1.00 22.13 8 SER B CA 1
ATOM 755 C C . SER B 1 8 ? 19.068 51.018 39.380 1.00 20.62 8 SER B C 1
ATOM 756 O O . SER B 1 8 ? 19.355 52.229 39.385 1.00 20.27 8 SER B O 1
ATOM 759 N N . ASP B 1 9 ? 19.002 50.287 40.499 1.00 19.37 9 ASP B N 1
ATOM 760 C CA . ASP B 1 9 ? 19.354 50.894 41.788 1.00 19.26 9 ASP B CA 1
ATOM 761 C C . ASP B 1 9 ? 20.856 51.193 41.783 1.00 19.90 9 ASP B C 1
ATOM 762 O O . ASP B 1 9 ? 21.635 50.582 41.041 1.00 18.82 9 ASP B O 1
ATOM 767 N N . VAL B 1 10 ? 21.276 52.155 42.594 1.00 19.46 10 VAL B N 1
ATOM 768 C CA . VAL B 1 10 ? 22.681 52.501 42.604 1.00 19.56 10 VAL B CA 1
ATOM 769 C C . VAL B 1 10 ? 23.484 51.904 43.751 1.00 18.37 10 VAL B C 1
ATOM 770 O O . VAL B 1 10 ? 22.943 51.503 44.789 1.00 19.73 10 VAL B O 1
ATOM 774 N N . LEU B 1 11 ? 24.788 51.836 43.534 1.00 17.37 11 LEU B N 1
ATOM 775 C CA . LEU B 1 11 ? 25.746 51.351 44.546 1.00 17.53 11 LEU B CA 1
ATOM 776 C C . LEU B 1 11 ? 26.815 52.437 44.570 1.00 17.63 11 LEU B C 1
ATOM 777 O O . LEU B 1 11 ? 27.462 52.669 43.556 1.00 16.04 11 LEU B O 1
ATOM 782 N N . THR B 1 12 ? 27.003 53.095 45.715 1.00 18.22 12 THR B N 1
ATOM 783 C CA . THR B 1 12 ? 27.973 54.178 45.787 1.00 18.03 12 THR B CA 1
ATOM 784 C C . THR B 1 12 ? 28.789 54.138 47.077 1.00 18.78 12 THR B C 1
ATOM 785 O O . THR B 1 12 ? 28.441 53.420 48.031 1.00 17.48 12 THR B O 1
ATOM 789 N N . VAL B 1 13 ? 29.864 54.923 47.089 1.00 18.45 13 VAL B N 1
ATOM 790 C CA . VAL B 1 13 ? 30.749 55.056 48.252 1.00 19.49 13 VAL B CA 1
ATOM 791 C C . VAL B 1 13 ? 31.039 56.539 48.431 1.00 21.12 13 VAL B C 1
ATOM 792 O O . VAL B 1 13 ? 30.820 57.331 47.503 1.00 19.71 13 VAL B O 1
ATOM 796 N N . SER B 1 14 ? 31.509 56.914 49.624 1.00 21.81 14 SER B N 1
ATOM 797 C CA . SER B 1 14 ? 31.792 58.314 49.905 1.00 23.70 14 SER B CA 1
ATOM 798 C C . SER B 1 14 ? 33.156 58.729 49.409 1.00 24.87 14 SER B C 1
ATOM 799 O O . SER B 1 14 ? 34.119 57.955 49.461 1.00 25.25 14 SER B O 1
ATOM 802 N N . THR B 1 15 ? 33.214 59.965 48.929 1.00 26.74 15 THR B N 1
ATOM 803 C CA . THR B 1 15 ? 34.432 60.547 48.390 1.00 29.63 15 THR B CA 1
ATOM 804 C C . THR B 1 15 ? 34.515 61.992 48.911 1.00 31.38 15 THR B C 1
ATOM 805 O O . THR B 1 15 ? 33.478 62.647 49.122 1.00 29.87 15 THR B O 1
ATOM 809 N N . VAL B 1 16 ? 35.742 62.479 49.111 1.00 32.73 16 VAL B N 1
ATOM 810 C CA . VAL B 1 16 ? 35.976 63.835 49.620 1.00 34.98 16 VAL B CA 1
ATOM 811 C C . VAL B 1 16 ? 37.035 64.570 48.794 1.00 35.47 16 VAL B C 1
ATOM 812 O O . VAL B 1 16 ? 37.745 63.947 47.987 1.00 36.44 16 VAL B O 1
ATOM 816 N N . GLN B 1 21 ? 34.637 68.867 50.462 1.00 48.24 21 GLN B N 1
ATOM 817 C CA . GLN B 1 21 ? 33.284 68.508 50.046 1.00 48.17 21 GLN B CA 1
ATOM 818 C C . GLN B 1 21 ? 33.117 66.991 49.882 1.00 46.54 21 GLN B C 1
ATOM 819 O O . GLN B 1 21 ? 33.869 66.343 49.136 1.00 46.24 21 GLN B O 1
ATOM 825 N N . VAL B 1 22 ? 32.126 66.440 50.582 1.00 43.72 22 VAL B N 1
ATOM 826 C CA . VAL B 1 22 ? 31.841 65.005 50.550 1.00 40.64 22 VAL B CA 1
ATOM 827 C C . VAL B 1 22 ? 30.647 64.692 49.654 1.00 38.16 22 VAL B C 1
ATOM 828 O O . VAL B 1 22 ? 29.577 65.261 49.830 1.00 37.39 22 VAL B O 1
ATOM 832 N N . THR B 1 23 ? 30.833 63.792 48.691 1.00 34.94 23 THR B N 1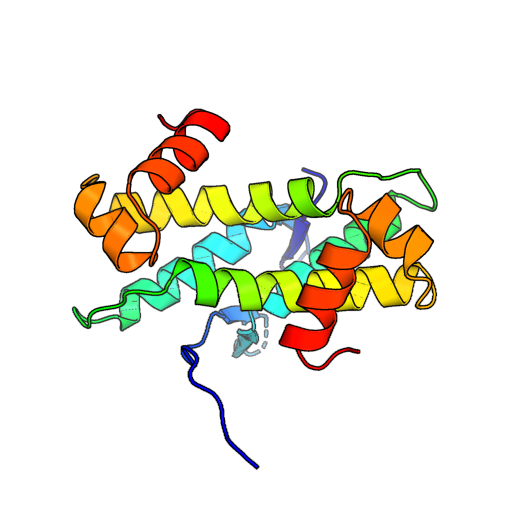
ATOM 833 C CA . THR B 1 23 ? 29.746 63.391 47.795 1.00 32.68 23 THR B CA 1
ATOM 834 C C . THR B 1 23 ? 29.898 61.892 47.509 1.00 30.32 23 THR B C 1
ATOM 835 O O . THR B 1 23 ? 30.899 61.285 47.878 1.00 29.21 23 THR B O 1
ATOM 839 N N . GLN B 1 24 ? 28.910 61.288 46.867 1.00 27.53 24 GLN B N 1
ATOM 840 C CA . GLN B 1 24 ? 29.012 59.864 46.566 1.00 26.38 24 GLN B CA 1
ATOM 841 C C . GLN B 1 24 ? 29.557 59.674 45.166 1.00 25.56 24 GLN B C 1
ATOM 842 O O . GLN B 1 24 ? 29.495 60.579 44.337 1.00 25.88 24 GLN B O 1
ATOM 848 N N . LYS B 1 25 ? 30.121 58.506 44.911 1.00 23.75 25 LYS B N 1
ATOM 849 C CA . LYS B 1 25 ? 30.583 58.175 43.567 1.00 23.43 25 LYS B CA 1
ATOM 850 C C . LYS B 1 25 ? 30.242 56.699 43.373 1.00 22.44 25 LYS B C 1
ATOM 851 O O . LYS B 1 25 ? 30.183 55.931 44.346 1.00 21.90 25 LYS B O 1
ATOM 857 N N . PRO B 1 26 ? 29.971 56.294 42.130 1.00 21.94 26 PRO B N 1
ATOM 858 C CA . PRO B 1 26 ? 29.624 54.904 41.800 1.00 21.80 26 PRO B CA 1
ATOM 859 C C . PRO B 1 26 ? 30.667 53.869 42.279 1.00 20.43 26 PRO B C 1
ATOM 860 O O . PRO B 1 26 ? 31.875 54.079 42.140 1.00 19.67 26 PRO B O 1
ATOM 864 N N . LEU B 1 27 ? 30.198 52.746 42.831 1.00 19.33 27 LEU B N 1
ATOM 865 C CA . LEU B 1 27 ? 31.099 51.675 43.309 1.00 18.00 27 LEU B CA 1
ATOM 866 C C . LEU B 1 27 ? 32.063 51.225 42.207 1.00 18.34 27 LEU B C 1
ATOM 867 O O . LEU B 1 27 ? 33.199 50.834 42.467 1.00 18.44 27 LEU B O 1
ATOM 872 N N . ARG B 1 28 ? 31.575 51.256 40.968 1.00 17.86 28 ARG B N 1
ATOM 873 C CA . ARG B 1 28 ? 32.382 50.835 39.843 1.00 18.80 28 ARG B CA 1
ATOM 874 C C . ARG B 1 28 ? 33.685 51.589 39.775 1.00 18.58 28 ARG B C 1
ATOM 875 O O . ARG B 1 28 ? 34.667 51.019 39.337 1.00 16.75 28 ARG B O 1
ATOM 883 N N . ASP B 1 29 ? 33.696 52.856 40.210 1.00 18.61 29 ASP B N 1
ATOM 884 C CA . ASP B 1 29 ? 34.922 53.651 40.164 1.00 18.34 29 ASP B CA 1
ATOM 885 C C . ASP B 1 29 ? 35.952 53.113 41.155 1.00 18.53 29 ASP B C 1
ATOM 886 O O . ASP B 1 29 ? 37.146 53.230 40.912 1.00 18.67 29 ASP B O 1
ATOM 891 N N . SER B 1 30 ? 35.504 52.532 42.278 1.00 17.56 30 SER B N 1
ATOM 892 C CA . SER B 1 30 ? 36.451 51.973 43.259 1.00 17.76 30 SER B CA 1
ATOM 893 C C . SER B 1 30 ? 37.153 50.765 42.609 1.00 17.49 30 SER B C 1
ATOM 894 O O . SER B 1 30 ? 38.352 50.550 42.765 1.00 17.95 30 SER B O 1
ATOM 897 N N . VAL B 1 31 ? 36.374 49.937 41.924 1.00 17.80 31 VAL B N 1
ATOM 898 C CA . VAL B 1 31 ? 36.936 48.777 41.240 1.00 16.59 31 VAL B CA 1
ATOM 899 C C . VAL B 1 31 ? 37.961 49.269 40.211 1.00 17.59 31 VAL B C 1
ATOM 900 O O . VAL B 1 31 ? 39.052 48.700 40.068 1.00 17.17 31 VAL B O 1
ATOM 904 N N . LYS B 1 32 ? 37.604 50.329 39.496 1.00 17.32 32 LYS B N 1
ATOM 905 C CA . LYS B 1 32 ? 38.472 50.859 38.455 1.00 19.56 32 LYS B CA 1
ATOM 906 C C . LYS B 1 32 ? 39.785 51.350 39.081 1.00 19.66 32 LYS B C 1
ATOM 907 O O . LYS B 1 32 ? 40.884 51.043 38.594 1.00 20.10 32 LYS B O 1
ATOM 913 N N . GLN B 1 33 ? 39.684 52.105 40.169 1.00 19.62 33 GLN B N 1
ATOM 914 C CA . GLN B 1 33 ? 40.894 52.606 40.811 1.00 20.28 33 GLN B CA 1
ATOM 915 C C . GLN B 1 33 ? 41.758 51.479 41.358 1.00 19.59 33 GLN B C 1
ATOM 916 O O . GLN B 1 33 ? 42.985 51.518 41.286 1.00 18.47 33 GLN B O 1
ATOM 922 N N . ALA B 1 34 ? 41.120 50.466 41.941 1.00 20.16 34 ALA B N 1
ATOM 923 C CA . ALA B 1 34 ? 41.883 49.357 42.473 1.00 19.23 34 ALA B CA 1
ATOM 924 C C . ALA B 1 34 ? 42.632 48.631 41.353 1.00 19.42 34 ALA B C 1
ATOM 925 O O . ALA B 1 34 ? 43.741 48.132 41.566 1.00 19.49 34 ALA B O 1
ATOM 927 N N . LEU B 1 35 ? 42.033 48.551 40.168 1.00 18.53 35 LEU B N 1
ATOM 928 C CA . LEU B 1 35 ? 42.694 47.853 39.066 1.00 19.48 35 LEU B CA 1
ATOM 929 C C . LEU B 1 35 ? 43.875 48.683 38.548 1.00 21.13 35 LEU B C 1
ATOM 930 O O . LEU B 1 35 ? 44.941 48.137 38.210 1.00 22.29 35 LEU B O 1
ATOM 935 N N . LYS B 1 36 ? 43.692 49.996 38.498 1.00 21.36 36 LYS B N 1
ATOM 936 C CA . LYS B 1 36 ? 44.772 50.856 38.051 1.00 22.98 36 LYS B CA 1
ATOM 937 C C . LYS B 1 36 ? 45.972 50.641 38.989 1.00 23.67 36 LYS B C 1
ATOM 938 O O . LYS B 1 36 ? 47.095 50.426 38.521 1.00 23.81 36 LYS B O 1
ATOM 944 N N . ASN B 1 37 ? 45.737 50.691 40.304 1.00 23.59 37 ASN B N 1
ATOM 945 C CA . ASN B 1 37 ? 46.829 50.480 41.260 1.00 25.43 37 ASN B CA 1
ATOM 946 C C . ASN B 1 37 ? 47.395 49.071 41.107 1.00 25.28 37 ASN B C 1
ATOM 947 O O . ASN B 1 37 ? 48.594 48.851 41.268 1.00 25.27 37 ASN B O 1
ATOM 952 N N . TYR B 1 38 ? 46.534 48.110 40.791 1.00 25.42 38 TYR B N 1
ATOM 953 C CA . TYR B 1 38 ? 46.981 46.731 40.631 1.00 25.90 38 TYR B CA 1
ATOM 954 C C . TYR B 1 38 ? 47.984 46.611 39.465 1.00 26.10 38 TYR B C 1
ATOM 955 O O . TYR B 1 38 ? 49.034 45.945 39.569 1.00 25.91 38 TYR B O 1
ATOM 964 N N . PHE B 1 39 ? 47.631 47.228 38.346 1.00 25.51 39 PHE B N 1
ATOM 965 C CA . PHE B 1 39 ? 48.482 47.213 37.168 1.00 26.32 39 PHE B CA 1
ATOM 966 C C . PHE B 1 39 ? 49.778 47.948 37.484 1.00 27.57 39 PHE B C 1
ATOM 967 O O . PHE B 1 39 ? 50.849 47.517 37.083 1.00 27.77 39 PHE B O 1
ATOM 975 N N . ALA B 1 40 ? 49.668 49.067 38.195 1.00 29.00 40 ALA B N 1
ATOM 976 C CA . ALA B 1 40 ? 50.835 49.855 38.556 1.00 32.63 40 ALA B CA 1
ATOM 977 C C . ALA B 1 40 ? 51.864 49.032 39.328 1.00 35.37 40 ALA B C 1
ATOM 978 O O . ALA B 1 40 ? 53.064 49.192 39.120 1.00 36.87 40 ALA B O 1
ATOM 980 N N . GLN B 1 41 ? 51.408 48.148 40.213 1.00 38.73 41 GLN B N 1
ATOM 981 C CA . GLN B 1 41 ? 52.328 47.321 40.998 1.00 42.89 41 GLN B CA 1
ATOM 982 C C . GLN B 1 41 ? 52.837 46.153 40.143 1.00 44.79 41 GLN B C 1
ATOM 983 O O . GLN B 1 41 ? 53.989 45.736 40.256 1.00 45.46 41 GLN B O 1
ATOM 989 N N . LEU B 1 42 ? 51.959 45.633 39.293 1.00 47.17 42 LEU B N 1
ATOM 990 C CA . LEU B 1 42 ? 52.270 44.518 38.403 1.00 50.24 42 LEU B CA 1
ATOM 991 C C . LEU B 1 42 ? 53.475 44.875 37.538 1.00 52.17 42 LEU B C 1
ATOM 992 O O . LEU B 1 42 ? 54.419 44.087 37.412 1.00 52.02 42 LEU B O 1
ATOM 997 N N . ASN B 1 43 ? 53.421 46.065 36.936 1.00 54.22 43 ASN B N 1
ATOM 998 C CA . ASN B 1 43 ? 54.498 46.559 36.088 1.00 56.22 43 ASN B CA 1
ATOM 999 C C . ASN B 1 43 ? 54.853 45.593 34.953 1.00 57.04 43 ASN B C 1
ATOM 1000 O O . ASN B 1 43 ? 56.033 45.363 34.669 1.00 57.12 43 ASN B O 1
ATOM 1005 N N . GLY B 1 44 ? 53.837 45.020 34.312 1.00 58.12 44 GLY B N 1
ATOM 1006 C CA . GLY B 1 44 ? 54.085 44.097 33.217 1.00 59.41 44 GLY B CA 1
ATOM 1007 C C . GLY B 1 44 ? 54.241 42.634 33.617 1.00 60.28 44 GLY B C 1
ATOM 1008 O O . GLY B 1 44 ? 54.636 41.800 32.794 1.00 60.05 44 GLY B O 1
ATOM 1009 N N . GLN B 1 45 ? 53.939 42.321 34.875 1.00 60.92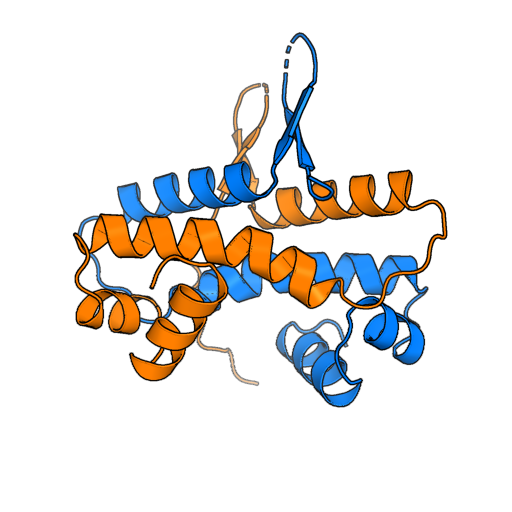 45 GLN B N 1
ATOM 1010 C CA . GLN B 1 45 ? 54.028 40.950 35.380 1.00 61.75 45 GLN B CA 1
ATOM 1011 C C . GLN B 1 45 ? 52.895 40.121 34.767 1.00 60.86 45 GLN B C 1
ATOM 1012 O O . GLN B 1 45 ? 51.899 40.668 34.285 1.00 61.17 45 GLN B O 1
ATOM 1018 N N . ASP B 1 46 ? 53.040 38.802 34.793 1.00 59.31 46 ASP B N 1
ATOM 1019 C CA . ASP B 1 46 ? 52.026 37.921 34.225 1.00 57.52 46 ASP B CA 1
ATOM 1020 C C . ASP B 1 46 ? 50.843 37.641 35.145 1.00 54.91 46 ASP B C 1
ATOM 1021 O O . ASP B 1 46 ? 51.015 37.320 36.316 1.00 55.21 46 ASP B O 1
ATOM 1026 N N . VAL B 1 47 ? 49.640 37.760 34.598 1.00 51.35 47 VAL B N 1
ATOM 1027 C CA . VAL B 1 47 ? 48.422 37.503 35.352 1.00 47.60 47 VAL B CA 1
ATOM 1028 C C . VAL B 1 47 ? 47.535 36.660 34.471 1.00 44.84 47 VAL B C 1
ATOM 1029 O O . VAL B 1 47 ? 47.468 36.897 33.270 1.00 43.62 47 VAL B O 1
ATOM 1033 N N . ASN B 1 48 ? 46.863 35.675 35.056 1.00 41.68 48 ASN B N 1
ATOM 1034 C CA . ASN B 1 48 ? 45.976 34.818 34.277 1.00 39.42 48 ASN B CA 1
ATOM 1035 C C . ASN B 1 48 ? 44.714 34.462 35.049 1.00 36.47 48 ASN B C 1
ATOM 1036 O O . ASN B 1 48 ? 43.987 33.555 34.671 1.00 36.03 48 ASN B O 1
ATOM 1041 N N . ASP B 1 49 ? 44.442 35.190 36.122 1.00 33.51 49 ASP B N 1
ATOM 1042 C CA . ASP B 1 49 ? 43.256 34.895 36.922 1.00 30.80 49 ASP B CA 1
ATOM 1043 C C . ASP B 1 49 ? 42.625 36.172 37.466 1.00 28.19 49 ASP B C 1
ATOM 1044 O O . ASP B 1 49 ? 42.047 36.164 38.549 1.00 25.90 49 ASP B O 1
ATOM 1049 N N . LEU B 1 50 ? 42.707 37.262 36.705 1.00 25.33 50 LEU B N 1
ATOM 1050 C CA . LEU B 1 50 ? 42.162 38.519 37.186 1.00 24.62 50 LEU B CA 1
ATOM 1051 C C . LEU B 1 50 ? 40.663 38.481 37.474 1.00 23.96 50 LEU B C 1
ATOM 1052 O O . LEU B 1 50 ? 40.214 39.082 38.453 1.00 23.48 50 LEU B O 1
ATOM 1057 N N . TYR B 1 51 ? 39.881 37.777 36.651 1.00 22.50 51 TYR B N 1
ATOM 1058 C CA . TYR B 1 51 ? 38.443 37.714 36.903 1.00 23.21 51 TYR B CA 1
ATOM 1059 C C . TYR B 1 51 ? 38.207 37.101 38.286 1.00 24.74 51 TYR B C 1
ATOM 1060 O O . TYR B 1 51 ? 37.473 37.665 39.114 1.00 24.88 51 TYR B O 1
ATOM 1069 N N . GLU B 1 52 ? 38.820 35.943 38.534 1.00 25.25 52 GLU B N 1
ATOM 1070 C CA . GLU B 1 52 ? 38.669 35.266 39.823 1.00 26.88 52 GLU B CA 1
ATOM 1071 C C . GLU B 1 52 ? 39.106 36.181 40.974 1.00 26.04 52 GLU B C 1
ATOM 1072 O O . GLU B 1 52 ? 38.453 36.265 42.016 1.00 25.92 52 GLU B O 1
ATOM 1078 N N . LEU B 1 53 ? 40.226 36.856 40.773 1.00 25.01 53 LEU B N 1
ATOM 1079 C CA . LEU B 1 53 ? 40.763 37.756 41.774 1.00 24.45 53 LEU B CA 1
ATOM 1080 C C . LEU B 1 53 ? 39.756 38.834 42.149 1.00 23.52 53 LEU B C 1
ATOM 1081 O O . LEU B 1 53 ? 39.500 39.083 43.322 1.00 22.73 53 LEU B O 1
ATOM 1086 N N . VAL B 1 54 ? 39.172 39.476 41.146 1.00 22.16 54 VAL B N 1
ATOM 1087 C CA . VAL B 1 54 ? 38.229 40.550 41.421 1.00 21.63 54 VAL B CA 1
ATOM 1088 C C . VAL B 1 54 ? 36.938 40.003 42.016 1.00 22.19 54 VAL B C 1
ATOM 1089 O O . VAL B 1 54 ? 36.382 40.575 42.962 1.00 21.27 54 VAL B O 1
ATOM 1093 N N . LEU B 1 55 ? 36.466 38.894 41.457 1.00 22.27 55 LEU B N 1
ATOM 1094 C CA . LEU B 1 55 ? 35.233 38.273 41.917 1.00 24.27 55 LEU B CA 1
ATOM 1095 C C . LEU B 1 55 ? 35.302 37.894 43.409 1.00 24.34 55 LEU B C 1
ATOM 1096 O O . LEU B 1 55 ? 34.331 38.081 44.147 1.00 23.61 55 LEU B O 1
ATOM 1101 N N . ALA B 1 56 ? 36.441 37.360 43.847 1.00 24.51 56 ALA B N 1
ATOM 1102 C CA . ALA B 1 56 ? 36.593 36.947 45.260 1.00 24.94 56 ALA B CA 1
ATOM 1103 C C . ALA B 1 56 ? 36.527 38.155 46.187 1.00 25.01 56 ALA B C 1
ATOM 1104 O O . ALA B 1 56 ? 35.981 38.094 47.287 1.00 24.26 56 ALA B O 1
ATOM 1106 N N . GLU B 1 57 ? 37.078 39.267 45.710 1.00 24.81 57 GLU B N 1
ATOM 1107 C CA . GLU B 1 57 ? 37.106 40.507 46.455 1.00 25.02 57 GLU B CA 1
ATOM 1108 C C . GLU B 1 57 ? 35.715 41.120 46.561 1.00 25.13 57 GLU B C 1
ATOM 1109 O O . GLU B 1 57 ? 35.417 41.877 47.485 1.00 26.87 57 GLU B O 1
ATOM 1115 N N . VAL B 1 58 ? 34.851 40.783 45.615 1.00 23.54 58 VAL B N 1
ATOM 1116 C CA . VAL B 1 58 ? 33.500 41.329 45.590 1.00 22.33 58 VAL B CA 1
ATOM 1117 C C . VAL B 1 58 ? 32.444 40.388 46.189 1.00 21.41 58 VAL B C 1
ATOM 1118 O O . VAL B 1 58 ? 31.541 40.832 46.915 1.00 21.52 58 VAL B O 1
ATOM 1122 N N . GLU B 1 59 ? 32.542 39.102 45.875 1.00 19.51 59 GLU B N 1
ATOM 1123 C CA . GLU B 1 59 ? 31.568 38.141 46.390 1.00 20.04 59 GLU B CA 1
ATOM 1124 C C . GLU B 1 59 ? 31.610 37.950 47.900 1.00 19.25 59 GLU B C 1
ATOM 1125 O O . GLU B 1 59 ? 30.573 37.804 48.523 1.00 18.92 59 GLU B O 1
ATOM 1131 N N . GLN B 1 60 ? 32.797 37.934 48.492 1.00 19.53 60 GLN B N 1
ATOM 1132 C CA . GLN B 1 60 ? 32.854 37.732 49.937 1.00 20.23 60 GLN B CA 1
ATOM 1133 C C . GLN B 1 60 ? 32.043 38.779 50.727 1.00 19.29 60 GLN B C 1
ATOM 1134 O O . GLN B 1 60 ? 31.150 38.437 51.508 1.00 18.09 60 GLN B O 1
ATOM 1140 N N . PRO B 1 61 ? 32.318 40.071 50.506 1.00 19.63 61 PRO B N 1
ATOM 1141 C CA . PRO B 1 61 ? 31.544 41.068 51.259 1.00 18.96 61 PRO B CA 1
ATOM 1142 C C . PRO B 1 61 ? 30.049 41.009 50.914 1.00 18.55 61 PRO B C 1
ATOM 1143 O O . PRO B 1 61 ? 29.195 41.287 51.758 1.00 18.31 61 PRO B O 1
ATOM 1147 N N . LEU B 1 62 ? 29.739 40.627 49.678 1.00 18.13 62 LEU B N 1
ATOM 1148 C CA . LEU B 1 62 ? 28.340 40.526 49.241 1.00 18.30 62 LEU B CA 1
ATOM 1149 C C . LEU B 1 62 ? 27.650 39.395 50.007 1.00 17.97 62 LEU B C 1
ATOM 1150 O O . LEU B 1 62 ? 26.578 39.586 50.570 1.00 18.15 62 LEU B O 1
ATOM 1155 N N . LEU B 1 63 ? 28.265 38.217 50.006 1.00 18.12 63 LEU B N 1
ATOM 1156 C CA . LEU B 1 63 ? 27.699 37.078 50.721 1.00 18.62 63 LEU B CA 1
ATOM 1157 C C . LEU B 1 63 ? 27.497 37.410 52.201 1.00 18.59 63 LEU B C 1
ATOM 1158 O O . LEU B 1 63 ? 26.437 37.139 52.782 1.00 20.17 63 LEU B O 1
ATOM 1163 N N . ASP B 1 64 ? 28.501 38.001 52.824 1.00 18.79 64 ASP B N 1
ATOM 1164 C CA . ASP B 1 64 ? 28.368 38.336 54.236 1.00 20.09 64 ASP B CA 1
ATOM 1165 C C . ASP B 1 64 ? 27.229 39.325 54.511 1.00 21.38 64 ASP B C 1
ATOM 1166 O O . ASP B 1 64 ? 26.463 39.171 55.467 1.00 20.78 64 ASP B O 1
ATOM 1171 N N . MET B 1 65 ? 27.111 40.350 53.675 1.00 21.90 65 MET B N 1
ATOM 1172 C CA . MET B 1 65 ? 26.056 41.341 53.872 1.00 23.61 65 MET B CA 1
ATOM 1173 C C . MET B 1 65 ? 24.642 40.764 53.667 1.00 23.81 65 MET B C 1
ATOM 1174 O O . MET B 1 65 ? 23.720 41.052 54.438 1.00 23.42 65 MET B O 1
ATOM 1179 N N . VAL B 1 66 ? 24.458 39.966 52.626 1.00 24.26 66 VAL B N 1
ATOM 1180 C CA . VAL B 1 66 ? 23.153 39.375 52.361 1.00 25.73 66 VAL B CA 1
ATOM 1181 C C . VAL B 1 66 ? 22.795 38.363 53.467 1.00 26.33 66 VAL B C 1
ATOM 1182 O O . VAL B 1 66 ? 21.648 38.280 53.907 1.00 25.97 66 VAL B O 1
ATOM 1186 N N . MET B 1 67 ? 23.781 37.597 53.914 1.00 26.77 67 MET B N 1
ATOM 1187 C CA . MET B 1 67 ? 23.538 36.616 54.983 1.00 28.17 67 MET B CA 1
ATOM 1188 C C . MET B 1 67 ? 23.198 37.332 56.289 1.00 28.03 67 MET B C 1
ATOM 1189 O O . MET B 1 67 ? 22.299 36.904 57.025 1.00 28.56 67 MET B O 1
ATOM 1194 N N . GLN B 1 68 ? 23.929 38.400 56.581 1.00 28.41 68 GLN B N 1
ATOM 1195 C CA . GLN B 1 68 ? 23.679 39.205 57.772 1.00 29.51 68 GLN B CA 1
ATOM 1196 C C . GLN B 1 68 ? 22.257 39.761 57.678 1.00 30.79 68 GLN B C 1
ATOM 1197 O O . GLN B 1 68 ? 21.515 39.784 58.664 1.00 31.45 68 GLN B O 1
ATOM 1203 N N . TYR B 1 69 ? 21.886 40.214 56.482 1.00 30.60 69 TYR B N 1
ATOM 1204 C CA . TYR B 1 69 ? 20.566 40.789 56.259 1.00 32.07 69 TYR B CA 1
ATOM 1205 C C . TYR B 1 69 ? 19.458 39.766 56.467 1.00 31.75 69 TYR B C 1
ATOM 1206 O O . TYR B 1 69 ? 18.446 40.083 57.089 1.00 32.83 69 TYR B O 1
ATOM 1215 N N . THR B 1 70 ? 19.632 38.551 55.963 1.00 31.57 70 THR B N 1
ATOM 1216 C CA . THR B 1 70 ? 18.611 37.525 56.125 1.00 32.17 70 THR B CA 1
ATOM 1217 C C . THR B 1 70 ? 18.788 36.729 57.436 1.00 33.10 70 THR B C 1
ATOM 1218 O O . THR B 1 70 ? 18.142 35.706 57.619 1.00 32.69 70 THR B O 1
ATOM 1222 N N . LEU B 1 71 ? 19.648 37.227 58.331 1.00 33.72 71 LEU B N 1
ATOM 1223 C CA . LEU B 1 71 ? 19.942 36.595 59.633 1.00 35.59 71 LEU B CA 1
ATOM 1224 C C . LEU B 1 71 ? 20.410 35.154 59.468 1.00 35.39 71 LEU B C 1
ATOM 1225 O O . LEU B 1 71 ? 20.147 34.297 60.322 1.00 36.40 71 LEU B O 1
ATOM 1230 N N . GLY B 1 72 ? 21.113 34.896 58.372 1.00 34.90 72 GLY B N 1
ATOM 1231 C CA . GLY B 1 72 ? 21.623 33.562 58.093 1.00 35.12 72 GLY B CA 1
ATOM 1232 C C . GLY B 1 72 ? 20.718 32.670 57.266 1.00 35.78 72 GLY B C 1
ATOM 1233 O O . GLY B 1 72 ? 21.102 31.560 56.871 1.00 35.54 72 GLY B O 1
ATOM 1234 N N . ASN B 1 73 ? 19.506 33.133 57.001 1.00 36.20 73 ASN B N 1
ATOM 1235 C CA . ASN B 1 73 ? 18.583 32.330 56.209 1.00 37.24 73 ASN B CA 1
ATOM 1236 C C . ASN B 1 73 ? 19.084 32.256 54.776 1.00 37.98 73 ASN B C 1
ATOM 1237 O O . ASN B 1 73 ? 19.016 33.245 54.032 1.00 36.97 73 ASN B O 1
ATOM 1242 N N . GLN B 1 74 ? 19.569 31.081 54.387 1.00 38.45 74 GLN B N 1
ATOM 1243 C CA . GLN B 1 74 ? 20.113 30.885 53.055 1.00 39.54 74 GLN B CA 1
ATOM 1244 C C . GLN B 1 74 ? 19.058 30.853 51.957 1.00 40.07 74 GLN B C 1
ATOM 1245 O O . GLN B 1 74 ? 19.317 31.250 50.813 1.00 39.43 74 GLN B O 1
ATOM 1251 N N . THR B 1 75 ? 17.865 30.378 52.290 1.00 40.17 75 THR B N 1
ATOM 1252 C CA . THR B 1 75 ? 16.802 30.325 51.296 1.00 40.29 75 THR B CA 1
ATOM 1253 C C . THR B 1 75 ? 16.435 31.742 50.856 1.00 39.66 75 THR B C 1
ATOM 1254 O O . THR B 1 75 ? 16.298 32.011 49.669 1.00 39.14 75 THR B O 1
ATOM 1258 N N . ARG B 1 76 ? 16.270 32.641 51.819 1.00 39.58 76 ARG B N 1
ATOM 1259 C CA . ARG B 1 76 ? 15.932 34.014 51.490 1.00 40.31 76 ARG B CA 1
ATOM 1260 C C . ARG B 1 76 ? 17.132 34.728 50.864 1.00 39.19 76 ARG B C 1
ATOM 1261 O O . ARG B 1 76 ? 16.964 35.666 50.079 1.00 38.42 76 ARG B O 1
ATOM 1269 N N . ALA B 1 77 ? 18.340 34.298 51.220 1.00 36.68 77 ALA B N 1
ATOM 1270 C CA . ALA B 1 77 ? 19.536 34.914 50.661 1.00 35.81 77 ALA B CA 1
ATOM 1271 C C . ALA B 1 77 ? 19.617 34.605 49.163 1.00 34.68 77 ALA B C 1
ATOM 1272 O O . ALA B 1 77 ? 19.871 35.505 48.357 1.00 33.75 77 ALA B O 1
ATOM 1274 N N . ALA B 1 78 ? 19.395 33.343 48.792 1.00 33.98 78 ALA B N 1
ATOM 1275 C CA . ALA B 1 78 ? 19.439 32.939 47.390 1.00 34.54 78 ALA B CA 1
ATOM 1276 C C . ALA B 1 78 ? 18.361 33.691 46.615 1.00 34.89 78 ALA B C 1
ATOM 1277 O O . ALA B 1 78 ? 18.598 34.155 45.492 1.00 35.02 78 ALA B O 1
ATOM 1279 N N . LEU B 1 79 ? 17.179 33.809 47.216 1.00 35.15 79 LEU B N 1
ATOM 1280 C CA . LEU B 1 79 ? 16.074 34.527 46.582 1.00 35.95 79 LEU B CA 1
ATOM 1281 C C . LEU B 1 79 ? 16.445 35.980 46.268 1.00 34.94 79 LEU B C 1
ATOM 1282 O O . LEU B 1 79 ? 16.272 36.446 45.144 1.00 34.59 79 LEU B O 1
ATOM 1287 N N . MET B 1 80 ? 16.936 36.692 47.277 1.00 34.52 80 MET B N 1
ATOM 1288 C CA . MET B 1 80 ? 17.322 38.089 47.123 1.00 34.07 80 MET B CA 1
ATOM 1289 C C . MET B 1 80 ? 18.407 38.254 46.068 1.00 33.28 80 MET B C 1
ATOM 1290 O O . MET B 1 80 ? 18.396 39.206 45.277 1.00 32.57 80 MET B O 1
ATOM 1295 N N . MET B 1 81 ? 19.353 37.331 46.069 1.00 32.21 81 MET B N 1
ATOM 1296 C CA . MET B 1 81 ? 20.450 37.381 45.128 1.00 32.59 81 MET B CA 1
ATOM 1297 C C . MET B 1 81 ? 20.067 36.982 43.720 1.00 32.77 81 MET B C 1
ATOM 1298 O O . MET B 1 81 ? 20.755 37.343 42.770 1.00 30.94 81 MET B O 1
ATOM 1303 N N . GLY B 1 82 ? 18.960 36.253 43.587 1.00 33.74 82 GLY B N 1
ATOM 1304 C CA . GLY B 1 82 ? 18.522 35.829 42.270 1.00 35.37 82 GLY B CA 1
ATOM 1305 C C . GLY B 1 82 ? 19.334 34.645 41.809 1.00 37.50 82 GLY B C 1
ATOM 1306 O O . GLY B 1 82 ? 19.618 34.491 40.622 1.00 37.81 82 GLY B O 1
ATOM 1307 N N . ILE B 1 83 ? 19.724 33.813 42.767 1.00 38.58 83 ILE B N 1
ATOM 1308 C CA . ILE B 1 83 ? 20.498 32.615 42.495 1.00 40.97 83 ILE B CA 1
ATOM 1309 C C . ILE B 1 83 ? 19.864 31.451 43.273 1.00 41.63 83 ILE B C 1
ATOM 1310 O O . ILE B 1 83 ? 19.204 31.668 44.290 1.00 41.65 83 ILE B O 1
ATOM 1315 N N . ASN B 1 84 ? 20.026 30.226 42.784 1.00 43.68 84 ASN B N 1
ATOM 1316 C CA . ASN B 1 84 ? 19.467 29.067 43.483 1.00 45.23 84 ASN B CA 1
ATOM 1317 C C . ASN B 1 84 ? 20.361 28.702 44.667 1.00 45.89 84 ASN B C 1
ATOM 1318 O O . ASN B 1 84 ? 21.537 29.076 44.695 1.00 45.43 84 ASN B O 1
ATOM 1323 N N . A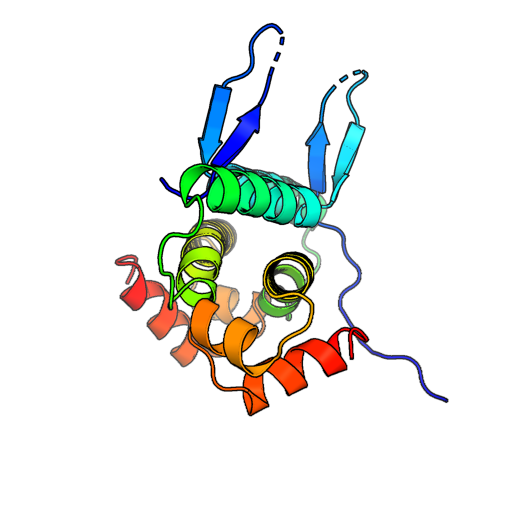RG B 1 85 ? 19.803 27.986 45.644 1.00 46.99 85 ARG B N 1
ATOM 1324 C CA . ARG B 1 85 ? 20.549 27.599 46.847 1.00 47.58 85 ARG B CA 1
ATOM 1325 C C . ARG B 1 85 ? 21.809 26.810 46.529 1.00 46.51 85 ARG B C 1
ATOM 1326 O O . ARG B 1 85 ? 22.805 26.896 47.254 1.00 46.80 85 ARG B O 1
ATOM 1334 N N . GLY B 1 86 ? 21.764 26.039 45.447 1.00 45.00 86 GLY B N 1
ATOM 1335 C CA . GLY B 1 86 ? 22.918 25.254 45.058 1.00 42.94 86 GLY B CA 1
ATOM 1336 C C . GLY B 1 86 ? 24.109 26.131 44.729 1.00 41.79 86 GLY B C 1
ATOM 1337 O O . GLY B 1 86 ? 25.231 25.879 45.184 1.00 41.52 86 GLY B O 1
ATOM 1338 N N . THR B 1 87 ? 23.878 27.168 43.929 1.00 40.06 87 THR B N 1
ATOM 1339 C CA . THR B 1 87 ? 24.955 28.073 43.563 1.00 38.79 87 THR B CA 1
ATOM 1340 C C . THR B 1 87 ? 25.405 28.844 44.802 1.00 36.98 87 THR B C 1
ATOM 1341 O O . THR B 1 87 ? 26.584 29.082 44.994 1.00 36.17 87 THR B O 1
ATOM 1345 N N . LEU B 1 88 ? 24.453 29.222 45.643 1.00 36.22 88 LEU B N 1
ATOM 1346 C CA . LEU B 1 88 ? 24.791 29.961 46.844 1.00 35.91 88 LEU B CA 1
ATOM 1347 C C . LEU B 1 88 ? 25.711 29.117 47.730 1.00 36.60 88 LEU B C 1
ATOM 1348 O O . LEU B 1 88 ? 26.783 29.563 48.156 1.00 34.58 88 LEU B O 1
ATOM 1353 N N . ARG B 1 89 ? 25.279 27.886 47.993 1.00 37.65 89 ARG B N 1
ATOM 1354 C CA . ARG B 1 89 ? 26.052 26.962 48.813 1.00 38.72 89 ARG B CA 1
ATOM 1355 C C . ARG B 1 89 ? 27.460 26.842 48.248 1.00 37.57 89 ARG B C 1
ATOM 1356 O O . ARG B 1 89 ? 28.441 26.862 48.987 1.00 37.92 89 ARG B O 1
ATOM 1364 N N . LYS B 1 90 ? 27.561 26.737 46.929 1.00 36.58 90 LYS B N 1
ATOM 1365 C CA . LYS B 1 90 ? 28.862 26.610 46.278 1.00 36.00 90 LYS B CA 1
ATOM 1366 C C . LYS B 1 90 ? 29.766 27.820 46.510 1.00 33.98 90 LYS B C 1
ATOM 1367 O O . LYS B 1 90 ? 30.964 27.667 46.761 1.00 33.33 90 LYS B O 1
ATOM 1373 N N . LYS B 1 91 ? 29.204 29.026 46.414 1.00 31.55 91 LYS B N 1
ATOM 1374 C CA . LYS B 1 91 ? 30.005 30.234 46.649 1.00 29.50 91 LYS B CA 1
ATOM 1375 C C . LYS B 1 91 ? 30.471 30.332 48.109 1.00 28.12 91 LYS B C 1
ATOM 1376 O O . LYS B 1 91 ? 31.618 30.705 48.387 1.00 27.65 91 LYS B O 1
ATOM 1382 N N . LEU B 1 92 ? 29.598 29.987 49.044 1.00 27.01 92 LEU B N 1
ATOM 1383 C CA . LEU B 1 92 ? 29.977 30.054 50.455 1.00 28.36 92 LEU B CA 1
ATOM 1384 C C . LEU B 1 92 ? 31.140 29.096 50.752 1.00 28.88 92 LEU B C 1
ATOM 1385 O O . LEU B 1 92 ? 32.132 29.483 51.352 1.00 28.45 92 LEU B O 1
ATOM 1390 N N . LYS B 1 93 ? 31.002 27.850 50.320 1.00 30.03 93 LYS B N 1
ATOM 1391 C CA . LYS B 1 93 ? 32.024 26.826 50.531 1.00 31.42 93 LYS B CA 1
ATOM 1392 C C . LYS B 1 93 ? 33.340 27.295 49.905 1.00 30.34 93 LYS B C 1
ATOM 1393 O O . LYS B 1 93 ? 34.414 27.151 50.477 1.00 29.06 93 LYS B O 1
ATOM 1399 N N . LYS B 1 94 ? 33.248 27.892 48.727 1.00 30.60 94 LYS B N 1
ATOM 1400 C CA . LYS B 1 94 ? 34.433 28.389 48.046 1.00 30.78 94 LYS B CA 1
ATOM 1401 C C . LYS B 1 94 ? 35.262 29.323 48.931 1.00 29.99 94 LYS B C 1
ATOM 1402 O O . LYS B 1 94 ? 36.496 29.269 48.912 1.00 29.91 94 LYS B O 1
ATOM 1408 N N . TYR B 1 95 ? 34.592 30.176 49.708 1.00 29.09 95 TYR B N 1
ATOM 1409 C CA . TYR B 1 95 ? 35.292 31.138 50.564 1.00 28.32 95 TYR B CA 1
ATOM 1410 C C . TYR B 1 95 ? 35.382 30.749 52.041 1.00 28.49 95 TYR B C 1
ATOM 1411 O O . TYR B 1 95 ? 35.673 31.597 52.884 1.00 27.99 95 TYR B O 1
ATOM 1420 N N . GLY B 1 96 ? 35.145 29.478 52.356 1.00 28.50 96 GLY B N 1
ATOM 1421 C CA . GLY B 1 96 ? 35.238 29.057 53.741 1.00 28.41 96 GLY B CA 1
ATOM 1422 C C . GLY B 1 96 ? 34.154 29.631 54.641 1.00 28.64 96 GLY B C 1
ATOM 1423 O O . GLY B 1 96 ? 34.376 29.797 55.851 1.00 27.58 96 GLY B O 1
ATOM 1424 N N . MET B 1 97 ? 32.995 29.943 54.065 1.00 28.46 97 MET B N 1
ATOM 1425 C CA . MET B 1 97 ? 31.872 30.508 54.833 1.00 30.34 97 MET B CA 1
ATOM 1426 C C . MET B 1 97 ? 30.786 29.466 55.038 1.00 32.22 97 MET B C 1
ATOM 1427 O O . MET B 1 97 ? 29.823 29.717 55.750 1.00 31.96 97 MET B O 1
ATOM 1432 N N . ASN B 1 98 ? 30.955 28.318 54.379 1.00 34.56 98 ASN B N 1
ATOM 1433 C CA . ASN B 1 98 ? 30.040 27.161 54.397 1.00 37.45 98 ASN B CA 1
ATOM 1434 C C . ASN B 1 98 ? 28.618 27.348 54.926 1.00 38.22 98 ASN B C 1
ATOM 1435 O O . ASN B 1 98 ? 27.870 26.362 55.099 1.00 38.27 98 ASN B O 1
#

GO terms:
  GO:0000976 transcription cis-regulatory region binding (F, IPI)
  GO:0001217 DNA-binding transcription repressor activity (F, IPI)
  GO:0032993 protein-DNA complex (C, IPI)
  GO:0005515 protein binding (F, IPI)
  GO:0005829 cytosol (C, IDA)
  GO:0003677 DNA binding (F, IDA)
  GO:0000786 nucleosome (C, IDA)
  GO:0051276 chromosome organization (P, IDA)
  GO:0006355 regulation of DNA-templated transcription (P, IDA)
  GO:0009314 response to radiation (P, IMP)
  GO:0043565 sequence-specific DNA binding (F, IDA)
  GO:0042803 protein homodimerization activity (F, IDA)
  GO:0001046 core promoter sequence-specific DNA binding (F, IMP)
  GO:0001216 DNA-binding transcription activator activity (F, IMP)
  GO:0045911 positive regulation of DNA recombination (P, IMP)
  GO:0042803 protein homodimerization activity (F, IMP)
  GO:0044374 sequence-specific DNA binding, bending (F, IMP)
  GO:0031421 invertasome (C, IMP)
  GO:0032359 provirus excision (P, IMP)
  GO:0006351 DNA-templated transcription (P, IMP)

Foldseek 3Di:
DVAWDWDDVDIDTDHPVVVVVVVVVVVVVPCVPPDDDPVVVVVCVVPVVVLLVVLCVVVVNDLVSSCVVVVHDSVVSVVSCVVNVND/DDDDDDDPDFDWDWDDVIDTDGPVVVVVVVVVVVCVVCVPPDDDCVVVVVCLVVVVVLLVVLCVVVVNPLCVSCVVVVHHSVVSVVSCVVVVND

Sequence (181 aa):
DVLTVSTVDQVTQKPLRDSVKQALKNYFAQLNGQDVNDLYELVLAEVEQPLLDMVMQYTLGNQTRAALMMGINRGTLRKKLKKYGMNMFEQRVNSDVLTVSTVQVTQKPLRDSVKQALKNYFAQLNGQDVNDLYELVLAEVEQPLLDMVMQYTLGNQTRAALMMGINRGTLRKKLKKYGMN

Solvent-accessible surface area: 10757 Å² total; per-residue (Å²): 122,58,3,14,10,68,36,102,179,145,79,85,85,52,22,0,89,58,2,0,118,31,0,0,113,55,4,20,77,95,2,133,63,88,127,18,103,42,0,32,66,12,2,22,26,27,3,3,42,2,2,1,44,12,0,36,106,90,10,165,41,48,60,61,152,0,3,117,30,2,49,34,96,115,47,47,0,119,150,32,3,145,96,32,63,67,126,222,186,175,149,238,112,38,95,58,112,3,26,8,64,48,114,189,104,83,89,41,70,0,93,46,3,0,69,80,0,0,144,58,8,14,74,97,20,124,58,117,143,26,110,66,0,33,75,42,2,27,24,23,2,3,62,12,0,0,82,16,0,35,123,78,9,170,38,71,44,62,106,0,4,118,6,2,48,31,95,114,35,49,1,131,140,28,5,140,90,32,59,60,115

B-factor: mean 30.52, std 11.48, range [16.04, 68.92]

Organism: Escherichia coli (strain K12) (NCBI:txid83333)

Nearest PDB structures (foldseek):
  1eto-assembly1_A  TM=1.012E+00  e=3.025E-14  Escherichia coli
  5ds9-assembly1_A  TM=9.949E-01  e=1.591E-12  Escherichia coli K-12
  5ds9-assembly1_B  TM=9.887E-01  e=1.939E-12  Escherichia coli K-12
  1eto-assembly1_B  TM=9.778E-01  e=4.284E-12  Escherichia coli
  6p0s-assembly1_A  TM=9.946E-01  e=2.385E-11  Escherichia coli K-12

CATH classification: 1.10.10.60

Secondary structure (DSSP, 8-state):
---EEEE----EEEEHHHHHHHHHHHHHHHHTT---S-HHHHHHHHHHHHHHHHHHHHTTT-HHHHHHHHTS-HHHHHHHHHHTT--/-----------EEEE---EEEEHHHHHHHHHHHHHHHHTT---S-HHHHHHHHHHHHHHHHHHHHTTT-HHHHHHHHT--HHHHHHHHHHTT--